Protein AF-A0A0N1C2F4-F1 (afdb_monomer)

Structure (mmCIF, N/CA/C/O backbone):
data_AF-A0A0N1C2F4-F1
#
_entry.id   AF-A0A0N1C2F4-F1
#
loop_
_atom_site.group_PDB
_atom_site.id
_atom_site.type_symbol
_atom_site.label_atom_id
_atom_site.label_alt_id
_atom_site.label_comp_id
_atom_site.label_asym_id
_atom_site.label_entity_id
_atom_site.label_seq_id
_atom_site.pdbx_PDB_ins_code
_atom_site.Cartn_x
_atom_site.Cartn_y
_atom_site.Cartn_z
_atom_site.occupancy
_atom_site.B_iso_or_equiv
_atom_site.auth_seq_id
_atom_site.auth_comp_id
_atom_site.auth_asym_id
_atom_site.auth_atom_id
_atom_site.pdbx_PDB_model_num
ATOM 1 N N . MET A 1 1 ? 58.012 22.110 -67.629 1.00 41.59 1 MET A N 1
ATOM 2 C CA . MET A 1 1 ? 56.910 22.660 -66.818 1.00 41.59 1 MET A CA 1
ATOM 3 C C . MET A 1 1 ? 55.656 21.913 -67.220 1.00 41.59 1 MET A C 1
ATOM 5 O O . MET A 1 1 ? 54.978 22.308 -68.156 1.00 41.59 1 MET A O 1
ATOM 9 N N . GLU A 1 2 ? 55.445 20.761 -66.594 1.00 36.31 2 GLU A N 1
ATOM 10 C CA . GLU A 1 2 ? 54.241 19.950 -66.753 1.00 36.31 2 GLU A CA 1
ATOM 11 C C . GLU A 1 2 ? 53.212 20.421 -65.725 1.00 36.31 2 GLU A C 1
ATOM 13 O O . GLU A 1 2 ? 53.510 20.484 -64.534 1.00 36.31 2 GLU A O 1
ATOM 18 N N . GLN A 1 3 ? 52.006 20.741 -66.180 1.00 36.81 3 GLN A N 1
ATOM 19 C CA . GLN A 1 3 ? 50.818 20.791 -65.336 1.00 36.81 3 GLN A CA 1
ATOM 20 C C . GLN A 1 3 ? 49.844 19.750 -65.891 1.00 36.81 3 GLN A C 1
ATOM 22 O O . GLN A 1 3 ? 49.159 19.988 -66.881 1.00 36.81 3 GLN A O 1
ATOM 27 N N . ARG A 1 4 ? 49.834 18.563 -65.276 1.00 34.84 4 ARG A N 1
ATOM 28 C CA . ARG A 1 4 ? 48.751 17.580 -65.390 1.00 34.84 4 ARG A CA 1
ATOM 29 C C . ARG A 1 4 ? 47.786 17.862 -64.241 1.00 34.84 4 ARG A C 1
ATOM 31 O O . ARG A 1 4 ? 48.102 17.566 -63.092 1.00 34.84 4 ARG A O 1
ATOM 38 N N . ALA A 1 5 ? 46.652 18.484 -64.549 1.00 38.31 5 ALA A N 1
ATOM 39 C CA . ALA A 1 5 ? 45.515 18.547 -63.641 1.00 38.31 5 ALA A CA 1
ATOM 40 C C . ALA A 1 5 ? 44.851 17.162 -63.609 1.00 38.31 5 ALA A C 1
ATOM 42 O O . ALA A 1 5 ? 44.565 16.592 -64.660 1.00 38.31 5 ALA A O 1
ATOM 43 N N . ALA A 1 6 ? 44.673 16.607 -62.413 1.00 39.25 6 ALA A N 1
ATOM 44 C CA . ALA A 1 6 ? 43.921 15.383 -62.194 1.00 39.25 6 ALA A CA 1
ATOM 45 C C . ALA A 1 6 ? 42.421 15.717 -62.187 1.00 39.25 6 ALA A C 1
ATOM 47 O O . ALA A 1 6 ? 41.951 16.416 -61.290 1.00 39.25 6 ALA A O 1
ATOM 48 N N . GLU A 1 7 ? 41.689 15.229 -63.187 1.00 36.50 7 GLU A N 1
ATOM 49 C CA . GLU A 1 7 ? 40.246 15.009 -63.091 1.00 36.50 7 GLU A CA 1
ATOM 50 C C . GLU A 1 7 ? 40.016 13.910 -62.048 1.00 36.50 7 GLU A C 1
ATOM 52 O O . GLU A 1 7 ? 40.423 12.765 -62.238 1.00 36.50 7 GLU A O 1
ATOM 57 N N . ILE A 1 8 ? 39.418 14.278 -60.916 1.00 43.47 8 ILE A N 1
ATOM 58 C CA . ILE A 1 8 ? 38.848 13.324 -59.966 1.00 43.47 8 ILE A CA 1
ATOM 59 C C . ILE A 1 8 ? 37.363 13.237 -60.302 1.00 43.47 8 ILE A C 1
ATOM 61 O O . ILE A 1 8 ? 36.627 14.216 -60.191 1.00 43.47 8 ILE A O 1
ATOM 65 N N . GLU A 1 9 ? 36.978 12.056 -60.764 1.00 39.09 9 GLU A N 1
ATOM 66 C CA . GLU A 1 9 ? 35.624 11.621 -61.074 1.00 39.09 9 GLU A CA 1
ATOM 67 C C . GLU A 1 9 ? 34.753 11.714 -59.807 1.00 39.09 9 GLU A C 1
ATOM 69 O O . GLU A 1 9 ? 35.037 11.088 -58.785 1.00 39.09 9 GLU A O 1
ATOM 74 N N . TYR A 1 10 ? 33.727 12.565 -59.851 1.00 35.25 10 TYR A N 1
ATOM 75 C CA . TYR A 1 10 ? 32.727 12.721 -58.796 1.00 35.25 10 TYR A CA 1
ATOM 76 C C . TYR A 1 10 ? 31.664 11.636 -59.023 1.00 35.25 10 TYR A C 1
ATOM 78 O O . TYR A 1 10 ? 30.862 11.752 -59.945 1.00 35.25 10 TYR A O 1
ATOM 86 N N . VAL A 1 11 ? 31.697 10.554 -58.242 1.00 41.19 11 VAL A N 1
ATOM 87 C CA . VAL A 1 11 ? 30.612 9.560 -58.201 1.00 41.19 11 VAL A CA 1
ATOM 88 C C . VAL A 1 11 ? 29.656 9.972 -57.082 1.00 41.19 11 VAL A C 1
ATOM 90 O O . VAL A 1 11 ? 30.068 10.130 -55.932 1.00 41.19 11 VAL A O 1
ATOM 93 N N . ASP A 1 12 ? 28.403 10.217 -57.457 1.00 36.91 12 ASP A N 1
ATOM 94 C CA . ASP A 1 12 ? 27.339 10.789 -56.635 1.00 36.91 12 ASP A CA 1
ATOM 95 C C . ASP A 1 12 ? 27.045 9.978 -55.357 1.00 36.91 12 ASP A C 1
ATOM 97 O O . ASP A 1 12 ? 26.614 8.830 -55.400 1.00 36.91 12 ASP A O 1
ATOM 101 N N . ALA A 1 13 ? 27.179 10.625 -54.195 1.00 44.16 13 ALA A N 1
ATOM 102 C CA . ALA A 1 13 ? 26.763 10.109 -52.883 1.00 44.16 13 ALA A CA 1
ATOM 103 C C . ALA A 1 13 ? 25.227 10.052 -52.691 1.00 44.16 13 ALA A C 1
ATOM 105 O O . ALA A 1 13 ? 24.750 9.744 -51.605 1.00 44.16 13 ALA A O 1
ATOM 106 N N . ALA A 1 14 ? 24.443 10.377 -53.725 1.00 43.69 14 ALA A N 1
ATOM 107 C CA . ALA A 1 14 ? 22.980 10.366 -53.677 1.00 43.69 14 ALA A CA 1
ATOM 108 C C . ALA A 1 14 ? 22.373 8.983 -53.989 1.00 43.69 14 ALA A C 1
ATOM 110 O O . ALA A 1 14 ? 21.256 8.702 -53.554 1.00 43.69 14 ALA A O 1
ATOM 111 N N . ASP A 1 15 ? 23.102 8.110 -54.693 1.00 43.97 15 ASP A N 1
ATOM 112 C CA . ASP A 1 15 ? 22.608 6.773 -55.056 1.00 43.97 15 ASP A CA 1
ATOM 113 C C . ASP A 1 15 ? 22.735 5.757 -53.904 1.00 43.97 15 ASP A C 1
ATOM 115 O O . ASP A 1 15 ? 21.909 4.849 -53.792 1.00 43.97 15 ASP A O 1
ATOM 119 N N . SER A 1 16 ? 23.687 5.941 -52.977 1.00 51.25 16 SER A N 1
ATOM 120 C CA . SER A 1 16 ? 23.877 5.030 -51.833 1.00 51.25 16 SER A CA 1
ATOM 121 C C . SER A 1 16 ? 22.739 5.091 -50.810 1.00 51.25 16 SER A C 1
ATOM 123 O O . SER A 1 16 ? 22.358 4.067 -50.241 1.00 51.25 16 SER A O 1
ATOM 125 N N . ASP A 1 17 ? 22.157 6.274 -50.600 1.00 49.41 17 ASP A N 1
ATOM 126 C CA . ASP A 1 17 ? 21.048 6.468 -49.657 1.00 49.41 17 ASP A CA 1
ATOM 127 C C . ASP A 1 17 ? 19.728 5.936 -50.236 1.00 49.41 17 ASP A C 1
ATOM 129 O O . ASP A 1 17 ? 18.897 5.370 -49.518 1.00 49.41 17 ASP A O 1
ATOM 133 N N . ALA A 1 18 ? 19.548 6.046 -51.557 1.00 56.50 18 ALA A N 1
ATOM 134 C CA . ALA A 1 18 ? 18.400 5.480 -52.258 1.00 56.50 18 ALA A CA 1
ATOM 135 C C . ALA A 1 18 ? 18.440 3.941 -52.267 1.00 56.50 18 ALA A C 1
ATOM 137 O O . ALA A 1 18 ? 17.408 3.302 -52.030 1.00 56.50 18 ALA A O 1
ATOM 138 N N . GLU A 1 19 ? 19.618 3.339 -52.465 1.00 58.12 19 GLU A N 1
ATOM 139 C CA . GLU A 1 19 ? 19.809 1.886 -52.374 1.00 58.12 19 GLU A CA 1
ATOM 140 C C . GLU A 1 19 ? 19.606 1.355 -50.949 1.00 58.12 19 GLU A C 1
ATOM 142 O O . GLU A 1 19 ? 18.947 0.327 -50.771 1.00 58.12 19 GLU A O 1
ATOM 147 N N . ALA A 1 20 ? 20.088 2.060 -49.919 1.00 61.16 20 ALA A N 1
ATOM 148 C CA . ALA A 1 20 ? 19.906 1.662 -48.521 1.00 61.16 20 ALA A CA 1
ATOM 149 C C . ALA A 1 20 ? 18.425 1.676 -48.098 1.00 61.16 20 ALA A C 1
ATOM 151 O O . ALA A 1 20 ? 17.938 0.736 -47.458 1.00 61.16 20 ALA A O 1
ATOM 152 N N . VAL A 1 21 ? 17.672 2.700 -48.511 1.00 65.12 21 VAL A N 1
ATOM 153 C CA . VAL A 1 21 ? 16.226 2.789 -48.254 1.00 65.12 21 VAL A CA 1
ATOM 154 C C . VAL A 1 21 ? 15.453 1.741 -49.064 1.00 65.12 21 VAL A C 1
ATOM 156 O O . VAL A 1 21 ? 14.500 1.148 -48.550 1.00 65.12 21 VAL A O 1
ATOM 159 N N . ALA A 1 22 ? 15.866 1.449 -50.300 1.00 68.94 22 ALA A N 1
ATOM 160 C CA . ALA A 1 22 ? 15.275 0.377 -51.102 1.00 68.94 22 ALA A CA 1
ATOM 161 C C . ALA A 1 22 ? 15.517 -1.011 -50.478 1.00 68.94 22 ALA A C 1
ATOM 163 O O . ALA A 1 22 ? 14.585 -1.816 -50.389 1.00 68.94 22 ALA A O 1
ATOM 164 N N . ALA A 1 23 ? 16.723 -1.266 -49.963 1.00 71.19 23 ALA A N 1
ATOM 165 C CA . ALA A 1 23 ? 17.064 -2.495 -49.249 1.00 71.19 23 ALA A CA 1
ATOM 166 C C . ALA A 1 23 ? 16.271 -2.642 -47.938 1.00 71.19 23 ALA A C 1
ATOM 168 O O . ALA A 1 23 ? 15.771 -3.727 -47.634 1.00 71.19 23 ALA A O 1
ATOM 169 N N . ALA A 1 24 ? 16.075 -1.547 -47.196 1.00 72.12 24 ALA A N 1
ATOM 170 C CA . ALA A 1 24 ? 15.260 -1.540 -45.982 1.00 72.12 24 ALA A CA 1
ATOM 171 C C . ALA A 1 24 ? 13.777 -1.850 -46.266 1.00 72.12 24 ALA A C 1
ATOM 173 O O . ALA A 1 24 ? 13.132 -2.564 -45.497 1.00 72.12 24 ALA A O 1
ATOM 174 N N . ARG A 1 25 ? 13.230 -1.372 -47.393 1.00 76.38 25 ARG A N 1
ATOM 175 C CA . ARG A 1 25 ? 11.846 -1.671 -47.809 1.00 76.38 25 ARG A CA 1
ATOM 176 C C . ARG A 1 25 ? 11.658 -3.122 -48.256 1.00 76.38 25 ARG A C 1
ATOM 178 O O . ARG A 1 25 ? 10.575 -3.669 -48.057 1.00 76.38 25 ARG A O 1
ATOM 185 N N . ALA A 1 26 ? 12.690 -3.756 -48.807 1.00 78.94 26 ALA A N 1
ATOM 186 C CA . ALA A 1 26 ? 12.641 -5.154 -49.237 1.00 78.94 26 ALA A CA 1
ATOM 187 C C . ALA A 1 26 ? 12.747 -6.170 -48.080 1.00 78.94 26 ALA A C 1
ATOM 189 O O . ALA A 1 26 ? 12.524 -7.362 -48.296 1.00 78.94 26 ALA A O 1
ATOM 190 N N . MET A 1 27 ? 13.069 -5.732 -46.854 1.00 81.12 27 MET A N 1
ATOM 191 C CA . MET A 1 27 ? 13.226 -6.633 -45.711 1.00 81.12 27 MET A CA 1
ATOM 192 C C . MET A 1 27 ? 11.892 -7.320 -45.339 1.00 81.12 27 MET A C 1
ATOM 194 O O . MET A 1 27 ? 10.873 -6.638 -45.181 1.00 81.12 27 MET A O 1
ATOM 198 N N . PRO A 1 28 ? 11.874 -8.656 -45.148 1.00 86.50 28 PRO A N 1
ATOM 199 C CA . PRO A 1 28 ? 10.713 -9.364 -44.621 1.00 86.50 28 PRO A CA 1
ATOM 200 C C . PRO A 1 28 ? 10.421 -8.959 -43.174 1.00 86.50 28 PRO A C 1
ATOM 202 O O . PRO A 1 28 ? 11.329 -8.894 -42.342 1.00 86.50 28 PRO A O 1
ATOM 205 N N . ILE A 1 29 ? 9.145 -8.757 -42.841 1.00 83.19 29 ILE A N 1
ATOM 206 C CA . ILE A 1 29 ? 8.727 -8.366 -41.483 1.00 83.19 29 ILE A CA 1
ATOM 207 C C . ILE A 1 29 ? 9.135 -9.430 -40.453 1.00 83.19 29 ILE A C 1
ATOM 209 O O . ILE A 1 29 ? 9.561 -9.094 -39.352 1.00 83.19 29 ILE A O 1
ATOM 213 N N . GLU A 1 30 ? 9.058 -10.711 -40.811 1.00 84.19 30 GLU A N 1
ATOM 214 C CA . GLU A 1 30 ? 9.506 -11.821 -39.961 1.00 84.19 30 GLU A CA 1
ATOM 215 C C . GLU A 1 30 ? 10.986 -11.692 -39.582 1.00 84.19 30 GLU A C 1
ATOM 217 O O . GLU A 1 30 ? 11.342 -11.760 -38.406 1.00 84.19 30 GLU A O 1
ATOM 222 N N . GLN A 1 31 ? 11.840 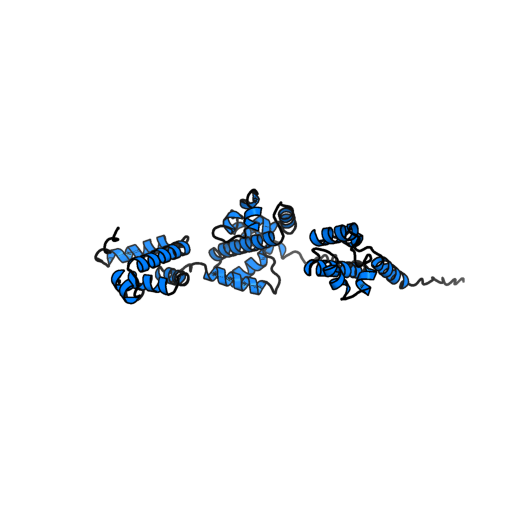-11.437 -40.574 1.00 82.00 31 GLN A N 1
ATOM 223 C CA . GLN A 1 31 ? 13.275 -11.289 -40.373 1.00 82.00 31 GLN A CA 1
ATOM 224 C C . GLN A 1 31 ? 13.591 -10.060 -39.515 1.00 82.00 31 GLN A C 1
ATOM 226 O O . GLN A 1 31 ? 14.420 -10.134 -38.609 1.00 82.00 31 GLN A O 1
ATOM 231 N N . LEU A 1 32 ? 12.877 -8.958 -39.743 1.00 83.12 32 LEU A N 1
ATOM 232 C CA . LEU A 1 32 ? 13.005 -7.738 -38.956 1.00 83.12 32 LEU A CA 1
ATOM 233 C C . LEU A 1 32 ? 12.648 -7.972 -37.473 1.00 83.12 32 LEU A C 1
ATOM 235 O O . LEU A 1 32 ? 13.344 -7.494 -36.576 1.00 83.12 32 LEU A O 1
ATOM 239 N N . VAL A 1 33 ? 11.589 -8.737 -37.199 1.00 83.44 33 VAL A N 1
ATOM 240 C CA . VAL A 1 33 ? 11.155 -9.069 -35.832 1.00 83.44 33 VAL A CA 1
ATOM 241 C C . VAL A 1 33 ? 12.066 -10.106 -35.165 1.00 83.44 33 VAL A C 1
ATOM 243 O O . VAL A 1 33 ? 12.258 -10.053 -33.950 1.00 83.44 33 VAL A O 1
ATOM 246 N N . ALA A 1 34 ? 12.673 -11.013 -35.931 1.00 80.25 34 ALA A N 1
ATOM 247 C CA . ALA A 1 34 ? 13.644 -11.976 -35.415 1.00 80.25 34 ALA A CA 1
ATOM 248 C C . ALA A 1 34 ? 14.981 -11.322 -35.017 1.00 80.25 34 ALA A C 1
ATOM 250 O O . ALA A 1 34 ? 15.619 -11.762 -34.061 1.00 80.25 34 ALA A O 1
ATOM 251 N N . GLN A 1 35 ? 15.397 -10.267 -35.726 1.00 79.62 35 GLN A N 1
ATOM 252 C CA . GLN A 1 35 ? 16.672 -9.572 -35.502 1.00 79.62 35 GLN A CA 1
ATOM 253 C C . GLN A 1 35 ? 16.642 -8.540 -34.362 1.00 79.62 35 GLN A C 1
ATOM 255 O O . GLN A 1 35 ? 17.698 -8.072 -33.944 1.00 79.62 35 GLN A O 1
ATOM 260 N N . ASN A 1 36 ? 15.461 -8.189 -33.846 1.00 79.50 36 ASN A N 1
ATOM 261 C CA . ASN A 1 36 ? 15.288 -7.154 -32.826 1.00 79.50 36 ASN A CA 1
ATOM 262 C C . ASN A 1 36 ? 14.695 -7.718 -31.524 1.00 79.50 36 ASN A C 1
ATOM 264 O O . ASN A 1 36 ? 13.939 -8.696 -31.521 1.00 79.50 36 ASN A O 1
ATOM 268 N N . ASP A 1 37 ? 15.020 -7.082 -30.394 1.00 73.94 37 ASP A N 1
ATOM 269 C CA . ASP A 1 37 ? 14.434 -7.444 -29.102 1.00 73.94 37 ASP A CA 1
ATOM 270 C C . ASP A 1 37 ? 12.990 -6.931 -29.009 1.00 73.94 37 ASP A C 1
ATOM 272 O O . ASP A 1 37 ? 12.725 -5.752 -28.776 1.00 73.94 37 ASP A O 1
ATOM 276 N N . VAL A 1 38 ? 12.045 -7.840 -29.242 1.00 81.62 38 VAL A N 1
ATOM 277 C CA . VAL A 1 38 ? 10.605 -7.578 -29.267 1.00 81.62 38 VAL A CA 1
ATOM 278 C C . VAL A 1 38 ? 9.871 -8.368 -28.194 1.00 81.62 38 VAL A C 1
ATOM 280 O O . VAL A 1 38 ? 10.310 -9.415 -27.717 1.00 81.62 38 VAL A O 1
ATOM 283 N N . SER A 1 39 ? 8.672 -7.911 -27.857 1.00 80.12 39 SER A N 1
ATOM 284 C CA . SER A 1 39 ? 7.715 -8.656 -27.053 1.00 80.12 39 SER A CA 1
ATOM 285 C C . SER A 1 39 ? 7.475 -10.055 -27.616 1.00 80.12 39 SER A C 1
ATOM 287 O O . SER A 1 39 ? 7.169 -10.233 -28.797 1.00 80.12 39 SER A O 1
ATOM 289 N N . VAL A 1 40 ? 7.466 -11.040 -26.712 1.00 75.75 40 VAL A N 1
ATOM 290 C CA . VAL A 1 40 ? 7.093 -12.441 -26.983 1.00 75.75 40 VAL A CA 1
ATOM 291 C C . VAL A 1 40 ? 5.766 -12.533 -27.745 1.00 75.75 40 VAL A C 1
ATOM 293 O O . VAL A 1 40 ? 5.580 -13.411 -28.577 1.00 75.75 40 VAL A O 1
ATOM 296 N N . ARG A 1 41 ? 4.833 -11.600 -27.508 1.00 78.19 41 ARG A N 1
ATOM 297 C CA . ARG A 1 41 ? 3.557 -11.572 -28.234 1.00 78.19 41 ARG A CA 1
ATOM 298 C C . ARG A 1 41 ? 3.721 -11.197 -29.699 1.00 78.19 41 ARG A C 1
ATOM 300 O O . ARG A 1 41 ? 3.102 -11.847 -30.530 1.00 78.19 41 ARG A O 1
ATOM 307 N N . LEU A 1 42 ? 4.499 -10.160 -30.010 1.00 83.06 42 LEU A N 1
ATOM 308 C CA . LEU A 1 42 ? 4.706 -9.720 -31.390 1.00 83.06 42 LEU A CA 1
ATOM 309 C C . LEU A 1 42 ? 5.407 -10.820 -32.190 1.00 83.06 42 LEU A C 1
ATOM 311 O O . LEU A 1 42 ? 4.903 -11.211 -33.240 1.00 83.06 42 LEU A O 1
ATOM 315 N N . ARG A 1 43 ? 6.478 -11.386 -31.620 1.00 82.81 43 ARG A N 1
ATOM 316 C CA . ARG A 1 43 ? 7.223 -12.508 -32.201 1.00 82.81 43 ARG A CA 1
ATOM 317 C C . ARG A 1 43 ? 6.318 -13.705 -32.494 1.00 82.81 43 ARG A C 1
ATOM 319 O O . ARG A 1 43 ? 6.150 -14.066 -33.652 1.00 82.81 43 ARG A O 1
ATOM 326 N N . ASN A 1 44 ? 5.627 -14.225 -31.479 1.00 83.94 44 ASN A N 1
ATOM 327 C CA . ASN A 1 44 ? 4.771 -15.403 -31.643 1.00 83.94 44 ASN A CA 1
ATOM 328 C C . ASN A 1 44 ? 3.597 -15.157 -32.605 1.00 83.94 44 ASN A C 1
ATOM 330 O O . ASN A 1 44 ? 3.141 -16.086 -33.260 1.00 83.94 44 ASN A O 1
ATOM 334 N N . THR A 1 45 ? 3.071 -13.928 -32.679 1.00 83.62 45 THR A N 1
ATOM 335 C CA . THR A 1 45 ? 1.946 -13.614 -33.577 1.00 83.62 45 THR A CA 1
ATOM 336 C C . THR A 1 45 ? 2.394 -13.574 -35.037 1.00 83.62 45 THR A C 1
ATOM 338 O O . THR A 1 45 ? 1.662 -14.043 -35.905 1.00 83.62 45 THR A O 1
ATOM 341 N N . ILE A 1 46 ? 3.591 -13.045 -35.309 1.00 84.75 46 ILE A N 1
ATOM 342 C CA . ILE A 1 46 ? 4.155 -12.987 -36.662 1.00 84.75 46 ILE A CA 1
ATOM 343 C C . ILE A 1 46 ? 4.626 -14.370 -37.109 1.00 84.75 46 ILE A C 1
ATOM 345 O O . ILE A 1 46 ? 4.222 -14.805 -38.181 1.00 84.75 46 ILE A O 1
ATOM 349 N N . GLU A 1 47 ? 5.373 -15.101 -36.278 1.00 84.75 47 GLU A N 1
ATOM 350 C CA . GLU A 1 47 ? 5.808 -16.475 -36.585 1.00 84.75 47 GLU A CA 1
ATOM 351 C C . GLU A 1 47 ? 4.612 -17.382 -36.904 1.00 84.75 47 GLU A C 1
ATOM 353 O O . GLU A 1 47 ? 4.608 -18.119 -37.890 1.00 84.75 47 GLU A O 1
ATOM 358 N N . ARG A 1 48 ? 3.541 -17.281 -36.107 1.00 82.38 48 ARG A N 1
ATOM 359 C CA . ARG A 1 48 ? 2.321 -18.051 -36.352 1.00 82.38 48 ARG A CA 1
ATOM 360 C C . ARG A 1 48 ? 1.577 -17.582 -37.600 1.00 82.38 48 ARG A C 1
ATOM 362 O O . ARG A 1 48 ? 1.065 -18.414 -38.336 1.00 82.38 48 ARG A O 1
ATOM 369 N N . GLY A 1 49 ? 1.537 -16.274 -37.853 1.00 81.50 49 GLY A N 1
ATOM 370 C CA . GLY A 1 49 ? 0.942 -15.701 -39.060 1.00 81.50 49 GLY A CA 1
ATOM 371 C C . GLY A 1 49 ? 1.633 -16.159 -40.344 1.00 81.50 49 GLY A C 1
ATOM 372 O O . GLY A 1 49 ? 0.954 -16.438 -41.330 1.00 81.50 49 GLY A O 1
ATOM 373 N N . VAL A 1 50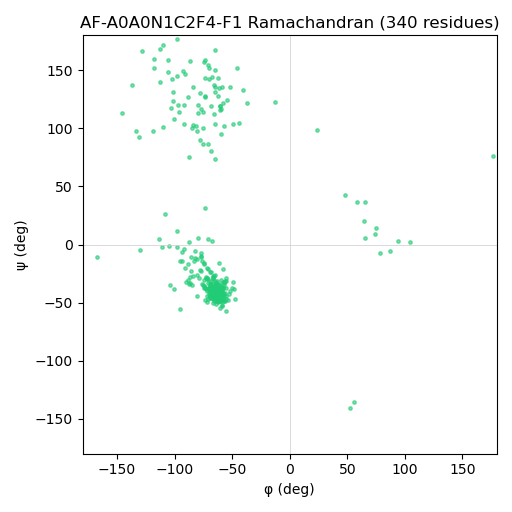 ? 2.964 -16.279 -40.326 1.00 84.81 50 VAL A N 1
ATOM 374 C CA . VAL A 1 50 ? 3.761 -16.819 -41.440 1.00 84.81 50 VAL A CA 1
ATOM 375 C C . VAL A 1 50 ? 3.469 -18.306 -41.631 1.00 84.81 50 VAL A C 1
ATOM 377 O O . VAL A 1 50 ? 3.187 -18.736 -42.748 1.00 84.81 50 VAL A O 1
ATOM 380 N N . LEU A 1 51 ? 3.450 -19.079 -40.542 1.00 83.62 51 LEU A N 1
ATOM 381 C CA . LEU A 1 51 ? 3.181 -20.520 -40.577 1.00 83.62 51 LEU A CA 1
ATOM 382 C C . LEU A 1 51 ? 1.755 -20.851 -41.053 1.00 83.62 51 LEU A C 1
ATOM 384 O O . LEU A 1 51 ? 1.550 -21.837 -41.757 1.00 83.62 51 LEU A O 1
ATOM 388 N N . GLU A 1 52 ? 0.775 -20.017 -40.701 1.00 82.62 52 GLU A N 1
ATOM 389 C CA . GLU A 1 52 ? -0.626 -20.133 -41.132 1.00 82.62 52 GLU A CA 1
ATOM 390 C C . GLU A 1 52 ? -0.874 -19.524 -42.529 1.00 82.62 52 GLU A C 1
ATOM 392 O O . GLU A 1 52 ? -1.982 -19.631 -43.053 1.00 82.62 52 GLU A O 1
ATOM 397 N N . GLY A 1 53 ? 0.130 -18.881 -43.144 1.00 79.81 53 GLY A N 1
ATOM 398 C CA . GLY A 1 53 ? -0.009 -18.194 -44.434 1.00 79.81 53 GLY A CA 1
ATOM 399 C C . GLY A 1 53 ? -0.967 -16.994 -44.403 1.00 79.81 53 GLY A C 1
ATOM 400 O O . GLY A 1 53 ? -1.472 -16.576 -45.442 1.00 79.81 53 GLY A O 1
ATOM 401 N N . ALA A 1 54 ? -1.238 -16.444 -43.218 1.00 81.62 54 ALA A N 1
ATOM 402 C CA . ALA A 1 54 ? -2.231 -15.398 -42.971 1.00 81.62 54 ALA A CA 1
ATOM 403 C C . ALA A 1 54 ? -1.625 -13.981 -42.903 1.00 81.62 54 ALA A C 1
ATOM 405 O O . ALA A 1 54 ? -2.294 -13.042 -42.467 1.00 81.62 54 ALA A O 1
ATOM 406 N N . MET A 1 55 ? -0.358 -13.812 -43.305 1.00 81.06 55 MET A N 1
ATOM 407 C CA . MET A 1 55 ? 0.332 -12.518 -43.274 1.00 81.06 55 MET A CA 1
ATOM 408 C C . MET A 1 55 ? -0.259 -11.535 -44.302 1.00 81.06 55 MET A C 1
ATOM 410 O O . MET A 1 55 ? -0.180 -11.797 -45.501 1.00 81.06 55 MET A O 1
ATOM 414 N N . PRO A 1 56 ? -0.806 -10.376 -43.875 1.00 78.12 56 PRO A N 1
ATOM 415 C CA . PRO A 1 56 ? -1.395 -9.397 -44.799 1.00 78.12 56 PRO A CA 1
ATOM 416 C C . PRO A 1 56 ? -0.367 -8.647 -45.647 1.00 78.12 56 PRO A C 1
ATOM 418 O O . PRO A 1 56 ? -0.684 -8.204 -46.748 1.00 78.12 56 PRO A O 1
ATOM 421 N N . CYS A 1 57 ? 0.835 -8.467 -45.098 1.00 81.75 57 CYS A N 1
ATOM 422 C CA . CYS A 1 57 ? 1.988 -7.838 -45.732 1.00 81.75 57 CYS A CA 1
ATOM 423 C C . CYS A 1 57 ? 3.214 -8.681 -45.382 1.00 81.75 57 CYS A C 1
ATOM 425 O O . CYS A 1 57 ? 3.348 -9.107 -44.233 1.00 81.75 57 CYS A O 1
ATOM 427 N N . ILE A 1 58 ? 4.089 -8.922 -46.354 1.00 80.25 58 ILE A N 1
ATOM 428 C CA . ILE A 1 58 ? 5.264 -9.785 -46.175 1.00 80.25 58 ILE A CA 1
ATOM 429 C C . ILE A 1 58 ? 6.509 -8.921 -45.955 1.00 80.25 58 ILE A C 1
ATOM 431 O O . ILE A 1 58 ? 7.343 -9.244 -45.107 1.00 80.25 58 ILE A O 1
ATOM 435 N N . THR A 1 59 ? 6.600 -7.792 -46.662 1.00 85.81 59 THR A N 1
ATOM 436 C CA . THR A 1 59 ? 7.738 -6.869 -46.589 1.00 85.81 59 THR A CA 1
ATOM 437 C C . THR A 1 59 ? 7.414 -5.591 -45.817 1.00 85.81 59 THR A C 1
ATOM 439 O O . THR A 1 59 ? 6.253 -5.195 -45.664 1.00 85.81 59 THR A O 1
ATOM 442 N N . VAL A 1 60 ? 8.463 -4.926 -45.330 1.00 82.88 60 VAL A N 1
ATOM 443 C CA . VAL A 1 60 ? 8.371 -3.605 -44.692 1.00 82.88 60 VAL A CA 1
ATOM 444 C C . VAL A 1 60 ? 7.820 -2.559 -45.670 1.00 82.88 60 VAL A C 1
ATOM 446 O O . VAL A 1 60 ? 7.018 -1.716 -45.274 1.00 82.88 60 VAL A O 1
ATOM 449 N N . GLY A 1 61 ? 8.182 -2.644 -46.954 1.00 78.88 61 GLY A N 1
ATOM 450 C CA . GLY A 1 61 ? 7.648 -1.795 -48.018 1.00 78.88 61 GLY A CA 1
ATOM 451 C C . GLY A 1 61 ? 6.129 -1.904 -48.148 1.00 78.88 61 GLY A C 1
ATOM 452 O O . GLY A 1 61 ? 5.445 -0.889 -48.031 1.00 78.88 61 GLY A O 1
ATOM 453 N N . ASP A 1 62 ? 5.601 -3.130 -48.255 1.00 81.88 62 ASP A N 1
ATOM 454 C CA . ASP A 1 62 ? 4.153 -3.383 -48.357 1.00 81.88 62 ASP A CA 1
ATOM 455 C C . ASP A 1 62 ? 3.374 -2.800 -47.169 1.00 81.88 62 ASP A C 1
ATOM 457 O O . ASP A 1 62 ? 2.233 -2.350 -47.304 1.00 81.88 62 ASP A O 1
ATOM 461 N N . TYR A 1 63 ? 3.989 -2.823 -45.984 1.00 82.75 63 TYR A N 1
ATOM 462 C CA . TYR A 1 63 ? 3.400 -2.282 -44.766 1.00 82.75 63 TYR A CA 1
ATOM 463 C C . TYR A 1 63 ? 3.325 -0.750 -44.792 1.00 82.75 63 TYR A C 1
ATOM 465 O O . TYR A 1 63 ? 2.292 -0.181 -44.432 1.00 82.75 63 TYR A O 1
ATOM 473 N N . ILE A 1 64 ? 4.390 -0.081 -45.246 1.00 81.12 64 ILE A N 1
ATOM 474 C CA . ILE A 1 64 ? 4.448 1.384 -45.377 1.00 81.12 64 ILE A CA 1
ATOM 475 C C . ILE A 1 64 ? 3.460 1.862 -46.444 1.00 81.12 64 ILE A C 1
ATOM 477 O O . ILE A 1 64 ? 2.701 2.801 -46.198 1.00 81.12 64 ILE A O 1
ATOM 481 N N . ASP A 1 65 ? 3.420 1.186 -47.593 1.00 79.88 65 ASP A N 1
ATOM 482 C CA . ASP A 1 65 ? 2.551 1.548 -48.718 1.00 79.88 65 ASP A CA 1
ATOM 483 C C . ASP A 1 65 ? 1.060 1.366 -48.380 1.00 79.88 65 ASP A C 1
ATOM 485 O O . ASP A 1 65 ? 0.201 2.109 -48.858 1.00 79.88 65 ASP A O 1
ATOM 489 N N . ALA A 1 66 ? 0.734 0.425 -47.490 1.00 78.88 66 ALA A N 1
ATOM 490 C CA . ALA A 1 66 ? -0.620 0.243 -46.969 1.00 78.88 66 ALA A CA 1
ATOM 491 C C . ALA A 1 66 ? -1.031 1.292 -45.908 1.00 78.88 66 ALA A C 1
ATOM 493 O O . ALA A 1 66 ? -2.228 1.416 -45.603 1.00 78.88 66 ALA A O 1
ATOM 494 N N . GLY A 1 67 ? -0.079 2.052 -45.354 1.00 74.94 67 GLY A N 1
ATOM 495 C CA . GLY A 1 67 ? -0.320 3.178 -44.450 1.00 74.94 67 GLY A CA 1
ATOM 496 C C . GLY A 1 67 ? -1.229 2.838 -43.252 1.00 74.94 67 GLY A C 1
ATOM 497 O O . GLY A 1 67 ? -1.161 1.735 -42.706 1.00 74.94 67 GLY A O 1
ATOM 498 N N . PRO A 1 68 ? -2.150 3.736 -42.838 1.00 72.62 68 PRO A N 1
ATOM 499 C CA . PRO A 1 68 ? -3.045 3.506 -41.693 1.00 72.62 68 PRO A CA 1
ATOM 500 C C . PRO A 1 68 ? -3.929 2.252 -41.818 1.00 72.62 68 PRO A C 1
ATOM 502 O O . PRO A 1 68 ? -4.420 1.725 -40.817 1.00 72.62 68 PRO A O 1
ATOM 505 N N . SER A 1 69 ? -4.131 1.759 -43.044 1.00 77.50 69 SER A N 1
ATOM 506 C CA . SER A 1 69 ? -4.922 0.558 -43.322 1.00 77.50 69 SER A CA 1
ATOM 507 C C . SER A 1 69 ? -4.154 -0.734 -43.028 1.00 77.50 69 SER A C 1
ATOM 509 O O . SER A 1 69 ? -4.784 -1.765 -42.787 1.00 77.50 69 SER A O 1
ATOM 511 N N . ALA A 1 70 ? -2.816 -0.699 -43.001 1.00 78.19 70 ALA A N 1
ATOM 512 C CA . ALA A 1 70 ? -1.973 -1.849 -42.662 1.00 78.19 70 ALA A CA 1
ATOM 513 C C . ALA A 1 70 ? -2.276 -2.347 -41.246 1.00 78.19 70 ALA A C 1
ATOM 515 O O . ALA A 1 70 ? -2.566 -3.523 -41.025 1.00 78.19 70 ALA A O 1
ATOM 516 N N . ARG A 1 71 ? -2.336 -1.416 -40.290 1.00 80.69 71 ARG A N 1
ATOM 517 C CA . ARG A 1 71 ? -2.687 -1.693 -38.896 1.00 80.69 71 ARG A CA 1
ATOM 518 C C . ARG A 1 71 ? -4.012 -2.440 -38.764 1.00 80.69 71 ARG A C 1
ATOM 520 O O . ARG A 1 71 ? -4.097 -3.424 -38.032 1.00 80.69 71 ARG A O 1
ATOM 527 N N . ALA A 1 72 ? -5.042 -1.970 -39.466 1.00 77.06 72 ALA A N 1
ATOM 528 C CA . ALA A 1 72 ? -6.362 -2.586 -39.431 1.00 77.06 72 ALA A CA 1
ATOM 529 C C . ALA A 1 72 ? -6.328 -4.010 -40.002 1.00 77.06 72 ALA A C 1
ATOM 531 O O . ALA A 1 72 ? -6.845 -4.922 -39.361 1.00 77.06 72 ALA A O 1
ATOM 532 N N . LYS A 1 73 ? -5.643 -4.213 -41.137 1.00 80.75 73 LYS A N 1
ATOM 533 C CA . LYS A 1 73 ? -5.485 -5.529 -41.777 1.00 80.75 73 LYS A CA 1
ATOM 534 C C . LYS A 1 73 ? -4.794 -6.541 -40.864 1.00 80.75 73 LYS A C 1
ATOM 536 O O . LYS A 1 73 ? -5.264 -7.670 -40.751 1.00 80.75 73 LYS A O 1
ATOM 541 N N . PHE A 1 74 ? -3.733 -6.138 -40.165 1.00 80.56 74 PHE A N 1
ATOM 542 C CA . PHE A 1 74 ? -3.040 -7.009 -39.210 1.00 80.56 74 PHE A CA 1
ATOM 543 C C . PHE A 1 74 ? -3.911 -7.361 -38.001 1.00 80.56 74 PHE A C 1
ATOM 545 O O . PHE A 1 74 ? -3.947 -8.520 -37.599 1.00 80.56 74 PHE A O 1
ATOM 552 N N . MET A 1 75 ? -4.665 -6.401 -37.456 1.00 78.69 75 MET A N 1
ATOM 553 C CA . MET A 1 75 ? -5.581 -6.681 -36.342 1.00 78.69 75 MET A CA 1
ATOM 554 C C . MET A 1 75 ? -6.747 -7.599 -36.730 1.00 78.69 75 MET A C 1
ATOM 556 O O . MET A 1 75 ? -7.282 -8.289 -35.866 1.00 78.69 75 MET A O 1
ATOM 560 N N . THR A 1 76 ? -7.171 -7.596 -37.996 1.00 77.88 76 THR A N 1
ATOM 561 C CA . THR A 1 76 ? -8.248 -8.478 -38.475 1.00 77.88 76 THR A CA 1
ATOM 562 C C . THR A 1 76 ? -7.754 -9.853 -38.910 1.00 77.88 76 THR A C 1
ATOM 564 O O . THR A 1 76 ? -8.487 -10.824 -38.754 1.00 77.88 76 THR A O 1
ATOM 567 N N . ALA A 1 77 ? -6.545 -9.944 -39.466 1.00 76.44 77 ALA A N 1
ATOM 568 C CA . ALA A 1 77 ? -6.022 -11.182 -40.041 1.00 76.44 77 ALA A CA 1
ATOM 569 C C . ALA A 1 77 ? -5.308 -12.072 -39.017 1.00 76.44 77 ALA A C 1
ATOM 571 O O . ALA A 1 77 ? -5.382 -13.293 -39.114 1.00 76.44 77 ALA A O 1
ATOM 572 N N . LEU A 1 78 ? -4.632 -11.479 -38.027 1.00 79.62 78 LEU A N 1
ATOM 573 C CA . LEU A 1 78 ? -3.825 -12.225 -37.067 1.00 79.62 78 LEU A CA 1
ATOM 574 C C . LEU A 1 78 ? -4.544 -12.352 -35.720 1.00 79.62 78 LEU A C 1
ATOM 576 O O . LEU A 1 78 ? -4.796 -11.373 -35.010 1.00 79.62 78 LEU A O 1
ATOM 580 N N . TRP A 1 79 ? -4.842 -13.591 -35.334 1.00 66.44 79 TRP A N 1
ATOM 581 C CA . TRP A 1 79 ? -5.415 -13.900 -34.027 1.00 66.44 79 TRP A CA 1
ATOM 582 C C . TRP A 1 79 ? -4.436 -13.494 -32.912 1.00 66.44 79 TRP A C 1
ATOM 584 O O . TRP A 1 79 ? -3.270 -13.872 -32.932 1.00 66.44 79 TRP A O 1
ATOM 594 N N . ALA A 1 80 ? -4.916 -12.712 -31.937 1.00 67.50 80 ALA A N 1
ATOM 595 C CA . ALA A 1 80 ? -4.140 -12.098 -30.847 1.00 67.50 80 ALA A CA 1
ATOM 596 C C . ALA A 1 80 ? -3.234 -10.895 -31.215 1.00 67.50 80 ALA A C 1
ATOM 598 O O . ALA A 1 80 ? -2.521 -10.382 -30.341 1.00 67.50 80 ALA A O 1
ATOM 599 N N . PHE A 1 81 ? -3.333 -10.353 -32.436 1.00 78.56 81 PHE A N 1
ATOM 600 C CA . PHE A 1 81 ? -2.693 -9.085 -32.805 1.00 78.56 81 PHE A CA 1
ATOM 601 C C . PHE A 1 81 ? -3.520 -7.883 -32.314 1.00 78.56 81 PHE A C 1
ATOM 603 O O . PHE A 1 81 ? -4.516 -7.481 -32.910 1.00 78.56 81 PHE A O 1
ATOM 610 N N . GLY A 1 82 ? -3.132 -7.322 -31.167 1.00 78.06 82 GLY A N 1
ATOM 611 C CA . GLY A 1 82 ? -3.839 -6.214 -30.522 1.00 78.06 82 GLY A CA 1
ATOM 612 C C . GLY A 1 82 ? -3.236 -4.837 -30.809 1.00 78.06 82 GLY A C 1
ATOM 613 O O . GLY A 1 82 ? -2.169 -4.702 -31.403 1.00 78.06 82 GLY A O 1
ATOM 614 N N . LYS A 1 83 ? -3.886 -3.786 -30.286 1.00 74.50 83 LYS A N 1
ATOM 615 C CA . LYS A 1 83 ? -3.441 -2.388 -30.451 1.00 74.50 83 LYS A CA 1
ATOM 616 C C . LYS A 1 83 ? -2.001 -2.138 -29.991 1.00 74.50 83 LYS A C 1
ATOM 618 O O . LYS A 1 83 ? -1.327 -1.347 -30.631 1.00 74.50 83 LYS A O 1
ATOM 623 N N . GLY A 1 84 ? -1.566 -2.789 -28.907 1.00 72.69 84 GLY A N 1
ATOM 624 C CA . GLY A 1 84 ? -0.206 -2.654 -28.368 1.00 72.69 84 GLY A CA 1
ATOM 625 C C . GLY A 1 84 ? 0.851 -3.359 -29.220 1.00 72.69 84 GLY A C 1
ATOM 626 O O . GLY A 1 84 ? 1.932 -2.824 -29.422 1.00 72.69 84 GLY A O 1
ATOM 627 N N . THR A 1 85 ? 0.511 -4.525 -29.771 1.00 82.62 85 THR A N 1
ATOM 628 C CA . THR A 1 85 ? 1.366 -5.275 -30.701 1.00 82.62 85 THR A CA 1
ATOM 629 C C . THR A 1 85 ? 1.537 -4.510 -32.016 1.00 82.62 85 THR A C 1
ATOM 631 O O . THR A 1 85 ? 2.630 -4.457 -32.565 1.00 82.62 85 THR A O 1
ATOM 634 N N . ALA A 1 86 ? 0.474 -3.841 -32.475 1.00 80.50 86 ALA A N 1
ATOM 635 C CA . ALA A 1 86 ? 0.518 -2.966 -33.642 1.00 80.50 86 ALA A CA 1
ATOM 636 C C . ALA A 1 86 ? 1.444 -1.759 -33.445 1.00 80.50 86 ALA A C 1
ATOM 638 O O . ALA A 1 86 ? 2.298 -1.507 -34.283 1.00 80.50 86 ALA A O 1
ATOM 639 N N . THR A 1 87 ? 1.317 -1.045 -32.321 1.00 81.38 87 THR A N 1
ATOM 640 C CA . THR A 1 87 ? 2.184 0.110 -32.026 1.00 81.38 87 THR A CA 1
ATOM 641 C C . THR A 1 87 ? 3.645 -0.290 -31.847 1.00 81.38 87 THR A C 1
ATOM 643 O O . THR A 1 87 ? 4.536 0.488 -32.156 1.00 81.38 87 THR A O 1
ATOM 646 N N . GLU A 1 88 ? 3.893 -1.498 -31.340 1.00 82.25 88 GLU A N 1
ATOM 647 C CA . GLU A 1 88 ? 5.240 -2.047 -31.197 1.00 82.25 88 GLU A CA 1
ATOM 648 C C . GLU A 1 88 ? 5.873 -2.345 -32.563 1.00 82.25 88 GLU A C 1
ATOM 650 O O . GLU A 1 88 ? 7.015 -1.960 -32.795 1.00 82.25 88 GLU A O 1
ATOM 655 N N . LEU A 1 89 ? 5.116 -2.945 -33.489 1.00 83.88 89 LEU A N 1
ATOM 656 C CA . LEU A 1 89 ? 5.565 -3.173 -34.864 1.00 83.88 89 LEU A CA 1
ATOM 657 C C . LEU A 1 89 ? 5.816 -1.853 -35.614 1.00 83.88 89 LEU A C 1
ATOM 659 O O . LEU A 1 89 ? 6.838 -1.713 -36.277 1.00 83.88 89 LEU A O 1
ATOM 663 N N . GLU A 1 90 ? 4.918 -0.873 -35.479 1.00 84.56 90 GLU A N 1
ATOM 664 C CA . GLU A 1 90 ? 5.066 0.462 -36.083 1.00 84.56 90 GLU A CA 1
ATOM 665 C C . GLU A 1 90 ? 6.313 1.188 -35.557 1.00 84.56 90 GLU A C 1
ATOM 667 O O . GLU A 1 90 ? 7.078 1.749 -36.340 1.00 84.56 90 GLU A O 1
ATOM 672 N N . ALA A 1 91 ? 6.552 1.144 -34.242 1.00 80.50 91 ALA A N 1
ATOM 673 C CA . ALA A 1 91 ? 7.737 1.740 -33.629 1.00 80.50 91 ALA A CA 1
ATOM 674 C C . ALA A 1 91 ? 9.029 1.066 -34.108 1.00 80.50 91 ALA A C 1
ATOM 676 O O . ALA A 1 91 ? 10.016 1.751 -34.366 1.00 80.50 91 ALA A O 1
ATOM 677 N N . LEU A 1 92 ? 9.010 -0.258 -34.270 1.00 83.06 92 LEU A N 1
ATOM 678 C CA . LEU A 1 92 ? 10.146 -1.022 -34.770 1.00 83.06 92 LEU A CA 1
ATOM 679 C C . LEU A 1 92 ? 10.458 -0.668 -36.227 1.00 83.06 92 LEU A C 1
ATOM 681 O O . LEU A 1 92 ? 11.601 -0.349 -36.543 1.00 83.06 92 LEU A O 1
ATOM 685 N N . ILE A 1 93 ? 9.448 -0.650 -37.099 1.00 84.06 93 ILE A N 1
ATOM 686 C CA . ILE A 1 93 ? 9.609 -0.263 -38.509 1.00 84.06 93 ILE A CA 1
ATOM 687 C C . ILE A 1 93 ? 10.108 1.183 -38.613 1.00 84.06 93 ILE A C 1
ATOM 689 O O . ILE A 1 93 ? 11.038 1.462 -39.366 1.00 84.06 93 ILE A O 1
ATOM 693 N N . SER A 1 94 ? 9.554 2.098 -37.814 1.00 80.44 94 SER A N 1
ATOM 694 C CA . SER A 1 94 ? 10.004 3.491 -37.787 1.00 80.44 94 SER A CA 1
ATOM 695 C C . SER A 1 94 ? 11.452 3.629 -37.306 1.00 80.44 94 SER A C 1
ATOM 697 O O . SER A 1 94 ? 12.185 4.450 -37.850 1.00 80.44 94 SER A O 1
ATOM 699 N N . ALA A 1 95 ? 11.875 2.847 -36.309 1.00 77.44 95 ALA A N 1
ATOM 700 C CA . ALA A 1 95 ? 13.251 2.846 -35.814 1.00 77.44 95 ALA A CA 1
ATOM 701 C C . ALA A 1 95 ? 14.228 2.234 -36.830 1.00 77.44 95 ALA A C 1
ATOM 703 O O . ALA A 1 95 ? 15.332 2.742 -36.998 1.00 77.44 95 ALA A O 1
ATOM 704 N N . PHE A 1 96 ? 13.808 1.189 -37.543 1.00 79.69 96 PHE A N 1
ATOM 705 C CA . PHE A 1 96 ? 14.597 0.537 -38.586 1.00 79.69 96 PHE A CA 1
ATOM 706 C C . PHE A 1 96 ? 14.833 1.457 -39.793 1.00 79.69 96 PHE A C 1
ATOM 708 O O . PHE A 1 96 ? 15.961 1.587 -40.260 1.00 79.69 96 PHE A O 1
ATOM 715 N N . LEU A 1 97 ? 13.798 2.176 -40.239 1.00 74.56 97 LEU A N 1
ATOM 716 C CA . LEU A 1 97 ? 13.918 3.172 -41.311 1.00 74.56 97 LEU A CA 1
ATOM 717 C C . LEU A 1 97 ? 14.735 4.398 -40.878 1.00 74.56 97 LEU A C 1
ATOM 719 O O . LEU A 1 97 ? 15.486 4.944 -41.679 1.00 74.56 97 LEU A O 1
ATOM 723 N N . ALA A 1 98 ? 14.620 4.820 -39.615 1.00 68.69 98 ALA A N 1
ATOM 724 C CA . ALA A 1 98 ? 15.433 5.909 -39.073 1.00 68.69 98 ALA A CA 1
ATOM 725 C C . ALA A 1 98 ? 16.913 5.512 -38.922 1.00 68.69 98 ALA A C 1
ATOM 727 O O . ALA A 1 98 ? 17.791 6.329 -39.185 1.00 68.69 98 ALA A O 1
ATOM 728 N N . GLY A 1 99 ? 17.192 4.256 -38.552 1.00 58.59 99 GLY A N 1
ATOM 729 C CA . GLY A 1 99 ? 18.543 3.692 -38.490 1.00 58.59 99 GLY A CA 1
ATOM 730 C C . GLY A 1 99 ? 19.198 3.505 -39.862 1.00 58.59 99 GLY A C 1
ATOM 731 O O . GLY A 1 99 ? 20.419 3.535 -39.950 1.00 58.59 99 GLY A O 1
ATOM 732 N N . ALA A 1 100 ? 18.407 3.383 -40.933 1.00 52.62 100 ALA A N 1
ATOM 733 C CA . ALA A 1 100 ? 18.902 3.384 -42.312 1.00 52.62 100 ALA A CA 1
ATOM 734 C C . ALA A 1 100 ? 19.260 4.791 -42.836 1.00 52.62 100 ALA A C 1
ATOM 736 O O . ALA A 1 100 ? 19.873 4.899 -43.890 1.00 52.62 100 ALA A O 1
ATOM 737 N N . SER A 1 101 ? 18.890 5.860 -42.117 1.00 41.47 101 SER A N 1
ATOM 738 C CA . SER A 1 101 ? 19.058 7.249 -42.566 1.00 41.47 101 SER A CA 1
ATOM 739 C C . SER A 1 101 ? 20.055 8.067 -41.734 1.00 41.47 101 SER A C 1
ATOM 741 O O . SER A 1 101 ? 20.184 9.267 -41.972 1.00 41.47 101 SER A O 1
ATOM 743 N N . LEU A 1 102 ? 20.759 7.476 -40.763 1.00 32.03 102 LEU A N 1
ATOM 744 C CA . LEU A 1 102 ? 21.742 8.192 -39.944 1.00 32.03 102 LEU A CA 1
ATOM 745 C C . LEU A 1 102 ? 22.922 7.284 -39.563 1.00 32.03 102 LEU A C 1
ATOM 747 O O . LEU A 1 102 ? 22.785 6.372 -38.749 1.00 32.03 102 LEU A O 1
ATOM 751 N N . GLU A 1 103 ? 24.102 7.608 -40.099 1.00 28.20 103 GLU A N 1
ATOM 752 C CA . GLU A 1 103 ? 25.401 7.298 -39.488 1.00 28.20 103 GLU A CA 1
ATOM 753 C C . GLU A 1 103 ? 25.404 7.650 -37.978 1.00 28.20 103 GLU A C 1
ATOM 755 O O . GLU A 1 103 ? 24.676 8.542 -37.519 1.00 28.20 103 GLU A O 1
ATOM 760 N N . PRO A 1 104 ? 26.215 6.950 -37.169 1.00 36.31 104 PRO A N 1
ATOM 761 C CA . PRO A 1 104 ? 26.009 6.812 -35.737 1.00 36.31 104 PRO A CA 1
ATOM 762 C C . PRO A 1 104 ? 26.381 8.093 -34.989 1.00 36.31 104 PRO A C 1
ATOM 764 O O . PRO A 1 104 ? 27.549 8.456 -34.866 1.00 36.31 104 PRO A O 1
ATOM 767 N N . GLN A 1 105 ? 25.394 8.748 -34.381 1.00 32.91 105 GLN A N 1
ATOM 768 C CA . GLN A 1 105 ? 25.641 9.801 -33.397 1.00 32.91 105 GLN A CA 1
ATOM 769 C C . GLN A 1 105 ? 24.817 9.580 -32.130 1.00 32.91 105 GLN A C 1
ATOM 771 O O . GLN A 1 105 ? 23.689 10.052 -32.016 1.00 32.91 105 GLN A O 1
ATOM 776 N N . ASN A 1 106 ? 25.410 8.892 -31.147 1.00 30.91 106 ASN A N 1
ATOM 777 C CA . ASN A 1 106 ? 25.626 9.447 -29.800 1.00 30.91 106 ASN A CA 1
ATOM 778 C C . ASN A 1 106 ? 26.254 8.414 -28.843 1.00 30.91 106 ASN A C 1
ATOM 780 O O . ASN A 1 106 ? 25.626 7.942 -27.900 1.00 30.91 106 ASN A O 1
ATOM 784 N N . CYS A 1 107 ? 27.557 8.176 -28.993 1.00 28.98 107 CYS A N 1
ATOM 785 C CA . CYS A 1 107 ? 28.421 8.082 -27.817 1.00 28.98 107 CYS A CA 1
ATOM 786 C C . CYS A 1 107 ? 28.899 9.499 -27.480 1.00 28.98 107 CYS A C 1
ATOM 788 O O . CYS A 1 107 ? 30.041 9.865 -27.743 1.00 28.98 107 CYS A O 1
ATOM 790 N N . ARG A 1 108 ? 28.023 10.324 -26.894 1.00 30.11 108 ARG A N 1
ATOM 791 C CA . ARG A 1 108 ? 28.492 11.469 -26.109 1.00 30.11 108 ARG A CA 1
ATOM 792 C C . ARG A 1 108 ? 28.939 10.928 -24.759 1.00 30.11 108 ARG A C 1
ATOM 794 O O . ARG A 1 108 ? 28.157 10.842 -23.818 1.00 30.11 108 ARG A O 1
ATOM 801 N N . GLN A 1 109 ? 30.218 10.573 -24.683 1.00 34.25 109 GLN A N 1
ATOM 802 C CA . GLN A 1 109 ? 30.951 10.725 -23.436 1.00 34.25 109 GLN A CA 1
ATOM 803 C C . GLN A 1 109 ? 30.848 12.200 -23.050 1.00 34.25 109 GLN A C 1
ATOM 805 O O . GLN A 1 109 ? 31.507 13.064 -23.627 1.00 34.25 109 GLN A O 1
ATOM 810 N N . VAL A 1 110 ? 29.966 12.500 -22.102 1.00 30.39 110 VAL A N 1
ATOM 811 C CA . VAL A 1 110 ? 30.054 13.745 -21.351 1.00 30.39 110 VAL A CA 1
ATOM 812 C C . VAL A 1 110 ? 31.202 13.542 -20.371 1.00 30.39 110 VAL A C 1
ATOM 814 O O . VAL A 1 110 ? 31.011 13.104 -19.243 1.00 30.39 110 VAL A O 1
ATOM 817 N N . SER A 1 111 ? 32.416 13.832 -20.833 1.00 37.75 111 SER A N 1
ATOM 818 C CA . SER A 1 111 ? 33.533 14.172 -19.956 1.00 37.75 111 SER A CA 1
ATOM 819 C C . SER A 1 111 ? 33.216 15.531 -19.334 1.00 37.75 111 SER A C 1
ATOM 821 O O . SER A 1 111 ? 33.640 16.575 -19.825 1.00 37.75 111 SER A O 1
ATOM 823 N N . GLY A 1 112 ? 32.382 15.511 -18.297 1.00 30.22 112 GLY A N 1
ATOM 824 C CA . GLY A 1 112 ? 32.061 16.650 -17.450 1.00 30.22 112 GLY A CA 1
ATOM 825 C C . GLY A 1 112 ? 32.671 16.417 -16.077 1.00 30.22 112 GLY A C 1
ATOM 826 O O . GLY A 1 112 ? 32.148 15.629 -15.306 1.00 30.22 112 GLY A O 1
ATOM 827 N N . THR A 1 113 ? 33.811 17.061 -15.832 1.00 32.12 113 THR A N 1
ATOM 828 C CA . THR A 1 113 ? 34.366 17.436 -14.519 1.00 32.12 113 THR A CA 1
ATOM 829 C C . THR A 1 113 ? 33.899 16.621 -13.304 1.00 32.12 113 THR A C 1
ATOM 831 O O . THR A 1 113 ? 32.879 16.907 -12.680 1.00 32.12 113 THR A O 1
ATOM 834 N N . VAL A 1 114 ? 34.751 15.664 -12.939 1.00 44.91 114 VAL A N 1
ATOM 835 C CA . VAL A 1 114 ? 34.830 14.954 -11.660 1.00 44.91 114 VAL A CA 1
ATOM 836 C C . VAL A 1 114 ? 34.815 15.956 -10.499 1.00 44.91 114 VAL A C 1
ATOM 838 O O . VAL A 1 114 ? 35.818 16.622 -10.259 1.00 44.91 114 VAL A O 1
ATOM 841 N N . GLN A 1 115 ? 33.669 16.080 -9.824 1.00 42.47 115 GLN A N 1
ATOM 842 C CA . GLN A 1 115 ? 33.520 16.643 -8.467 1.00 42.47 115 GLN A CA 1
ATOM 843 C C . GLN A 1 115 ? 32.130 16.366 -7.838 1.00 42.47 115 GLN A C 1
ATOM 845 O O . GLN A 1 115 ? 31.959 16.577 -6.641 1.00 42.47 115 GLN A O 1
ATOM 850 N N . SER A 1 116 ? 31.140 15.860 -8.594 1.00 46.72 116 SER A N 1
ATOM 851 C CA . SER A 1 116 ? 29.775 15.566 -8.103 1.00 46.72 116 SER A CA 1
ATOM 852 C C . SER A 1 116 ? 29.506 14.115 -7.667 1.00 46.72 116 SER A C 1
ATOM 854 O O . SER A 1 116 ? 28.489 13.862 -7.019 1.00 46.72 116 SER A O 1
ATOM 856 N N . ASP A 1 117 ? 30.379 13.162 -8.002 1.00 52.66 117 ASP A N 1
ATOM 857 C CA . ASP A 1 117 ? 30.094 11.729 -7.809 1.00 52.66 117 ASP A CA 1
ATOM 858 C C . ASP A 1 117 ? 30.279 11.264 -6.357 1.00 52.66 117 ASP A C 1
ATOM 860 O O . ASP A 1 117 ? 29.535 10.403 -5.880 1.00 52.66 117 ASP A O 1
ATOM 864 N N . ASP A 1 118 ? 31.172 11.906 -5.603 1.00 58.75 118 ASP A N 1
ATOM 865 C CA . ASP A 1 118 ? 31.404 11.574 -4.192 1.00 58.75 118 ASP A CA 1
ATOM 866 C C . ASP A 1 118 ? 30.199 11.963 -3.320 1.00 58.75 118 ASP A C 1
ATOM 868 O O . ASP A 1 118 ? 29.773 11.214 -2.448 1.00 58.75 118 ASP A O 1
ATOM 872 N N . SER A 1 119 ? 29.569 13.110 -3.587 1.00 65.12 119 SER A N 1
ATOM 873 C CA . SER A 1 119 ? 28.415 13.562 -2.792 1.00 65.12 119 SER A CA 1
ATOM 874 C C . SER A 1 119 ? 27.168 12.706 -3.032 1.00 65.12 119 SER A C 1
ATOM 876 O O . SER A 1 119 ? 26.434 12.399 -2.091 1.00 65.12 119 SER A O 1
ATOM 878 N N . ASN A 1 120 ? 26.929 12.286 -4.279 1.00 75.44 120 ASN A N 1
ATOM 879 C CA . ASN A 1 120 ? 25.789 11.432 -4.617 1.00 75.44 120 ASN A CA 1
ATOM 880 C C . ASN A 1 120 ? 25.986 9.983 -4.160 1.00 75.44 120 ASN A C 1
ATOM 882 O O . ASN A 1 120 ? 25.017 9.362 -3.727 1.00 75.44 120 ASN A O 1
ATOM 886 N N . SER A 1 121 ? 27.212 9.455 -4.210 1.00 74.56 121 SER A N 1
ATOM 887 C CA . SER A 1 121 ? 27.522 8.123 -3.675 1.00 74.56 121 SER A CA 1
ATOM 888 C C . SER A 1 121 ? 27.399 8.082 -2.150 1.00 74.56 121 SER A C 1
ATOM 890 O O . SER A 1 121 ? 26.719 7.200 -1.630 1.00 74.56 121 SER A O 1
ATOM 892 N N . ILE A 1 122 ? 27.909 9.092 -1.434 1.00 79.31 122 ILE A N 1
ATOM 893 C CA . ILE A 1 122 ? 27.726 9.222 0.024 1.00 79.31 122 ILE A CA 1
ATOM 894 C C . ILE A 1 122 ? 26.237 9.324 0.384 1.00 79.31 122 ILE A C 1
ATOM 896 O O . ILE A 1 122 ? 25.769 8.669 1.320 1.00 79.31 122 ILE A O 1
ATOM 900 N N . ARG A 1 123 ? 25.465 10.127 -0.361 1.00 82.12 123 ARG A N 1
ATOM 901 C CA . ARG A 1 123 ? 24.016 10.259 -0.149 1.00 82.12 123 ARG A CA 1
ATOM 902 C C . ARG A 1 123 ? 23.288 8.937 -0.395 1.00 82.12 123 ARG A C 1
ATOM 904 O O . ARG A 1 123 ? 22.405 8.582 0.385 1.00 82.12 123 ARG A O 1
ATOM 911 N N . LEU A 1 124 ? 23.660 8.205 -1.445 1.00 82.88 124 LEU A N 1
ATOM 912 C CA . LEU A 1 124 ? 23.093 6.896 -1.757 1.00 82.88 124 LEU A CA 1
ATOM 913 C C . LEU A 1 124 ? 23.393 5.884 -0.645 1.00 82.88 124 LEU A C 1
ATOM 915 O O . LEU A 1 124 ? 22.459 5.258 -0.149 1.00 82.88 124 LEU A O 1
ATOM 919 N N . ASP A 1 125 ? 24.641 5.782 -0.191 1.00 80.81 125 ASP A N 1
ATOM 920 C CA . ASP A 1 125 ? 25.039 4.868 0.887 1.00 80.81 125 ASP A CA 1
ATOM 921 C C . ASP A 1 125 ? 24.320 5.182 2.203 1.00 80.81 125 ASP A C 1
ATOM 923 O O . ASP A 1 125 ? 23.825 4.278 2.881 1.00 80.81 125 ASP A O 1
ATOM 927 N N . MET A 1 126 ? 24.174 6.467 2.540 1.00 82.75 126 MET A N 1
ATOM 928 C CA . MET A 1 126 ? 23.419 6.895 3.718 1.00 82.75 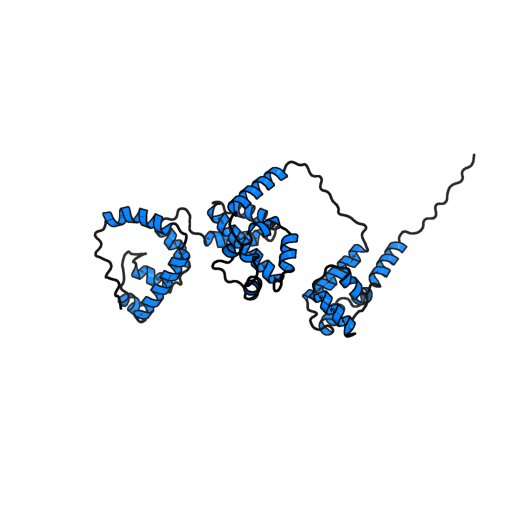126 MET A CA 1
ATOM 929 C C . MET A 1 126 ? 21.944 6.465 3.640 1.00 82.75 126 MET A C 1
ATOM 931 O O . MET A 1 126 ? 21.379 5.991 4.630 1.00 82.75 126 MET A O 1
ATOM 935 N N . LEU A 1 127 ? 21.304 6.619 2.478 1.00 83.06 127 LEU A N 1
ATOM 936 C CA . LEU A 1 127 ? 19.905 6.231 2.275 1.00 83.06 127 LEU A CA 1
ATOM 937 C C . LEU A 1 127 ? 19.728 4.709 2.234 1.00 83.06 127 LEU A C 1
ATOM 939 O O . LEU A 1 127 ? 18.788 4.190 2.837 1.00 83.06 127 LEU A O 1
ATOM 943 N N . LEU A 1 128 ? 20.640 3.981 1.588 1.00 82.94 128 LEU A N 1
ATOM 944 C CA . LEU A 1 128 ? 20.636 2.518 1.567 1.00 82.94 128 LEU A CA 1
ATOM 945 C C . LEU A 1 128 ? 20.872 1.937 2.965 1.00 82.94 128 LEU A C 1
ATOM 947 O O . LEU A 1 128 ? 20.214 0.963 3.330 1.00 82.94 128 LEU A O 1
ATOM 951 N N . GLY A 1 129 ? 21.717 2.572 3.782 1.00 81.94 129 GLY A N 1
ATOM 952 C CA . GLY A 1 129 ? 21.916 2.213 5.187 1.00 81.94 129 GLY A CA 1
ATOM 953 C C . GLY A 1 129 ? 20.628 2.292 6.013 1.00 81.94 129 GLY A C 1
ATOM 954 O O . GLY A 1 129 ? 20.354 1.395 6.807 1.00 81.94 129 GLY A O 1
ATOM 955 N N . LYS A 1 130 ? 19.776 3.300 5.776 1.00 81.94 130 LYS A N 1
ATOM 956 C CA . LYS A 1 130 ? 18.451 3.410 6.427 1.00 81.94 130 LYS A CA 1
ATOM 957 C C . LYS A 1 130 ? 17.459 2.328 5.985 1.00 81.94 130 LYS A C 1
ATOM 959 O O . LYS A 1 130 ? 16.493 2.058 6.694 1.00 81.94 130 LYS A O 1
ATOM 964 N N . LEU A 1 131 ? 17.666 1.747 4.806 1.00 82.94 131 LEU A N 1
ATOM 965 C CA . LEU A 1 131 ? 16.813 0.711 4.220 1.00 82.94 131 LEU A CA 1
ATOM 966 C C . LEU A 1 131 ? 17.367 -0.705 4.445 1.00 82.94 131 LEU A C 1
ATOM 968 O O . LEU A 1 131 ? 16.735 -1.685 4.038 1.00 82.94 131 LEU A O 1
ATOM 972 N N . ALA A 1 132 ? 18.531 -0.821 5.089 1.00 78.25 132 ALA A N 1
ATOM 973 C CA . ALA A 1 132 ? 19.184 -2.090 5.355 1.00 78.25 132 ALA A CA 1
ATOM 974 C C . ALA A 1 132 ? 18.304 -2.991 6.238 1.00 78.25 132 ALA A C 1
ATOM 976 O O . ALA A 1 132 ? 17.728 -2.556 7.233 1.00 78.25 132 ALA A O 1
ATOM 977 N N . GLY A 1 133 ? 18.197 -4.265 5.855 1.00 79.06 133 GLY A N 1
ATOM 978 C CA . GLY A 1 133 ? 17.406 -5.269 6.572 1.00 79.06 133 GLY A CA 1
ATOM 979 C C . GLY A 1 133 ? 15.933 -5.352 6.167 1.00 79.06 133 GLY A C 1
ATOM 980 O O . GLY A 1 133 ? 15.251 -6.271 6.611 1.00 79.06 133 GLY A O 1
ATOM 981 N N . LEU A 1 134 ? 15.442 -4.457 5.303 1.00 83.06 134 LEU A N 1
ATOM 982 C CA . LEU A 1 134 ? 14.095 -4.576 4.750 1.00 83.06 134 LEU A CA 1
ATOM 983 C C . LEU A 1 134 ? 14.064 -5.512 3.542 1.00 83.06 134 LEU A C 1
ATOM 985 O O . LEU A 1 134 ? 14.881 -5.405 2.621 1.00 83.06 134 LEU A O 1
ATOM 989 N N . THR A 1 135 ? 13.062 -6.382 3.522 1.00 87.12 135 THR A N 1
ATOM 990 C CA . THR A 1 135 ? 12.869 -7.394 2.479 1.00 87.12 135 THR A CA 1
ATOM 991 C C . THR A 1 135 ? 11.620 -7.130 1.645 1.00 87.12 135 THR A C 1
ATOM 993 O O . THR A 1 135 ? 10.754 -6.326 2.009 1.00 87.12 135 THR A O 1
ATOM 996 N N . TYR A 1 136 ? 11.480 -7.844 0.527 1.00 85.00 136 TYR A N 1
ATOM 997 C CA . TYR A 1 136 ? 10.247 -7.825 -0.267 1.00 85.00 136 TYR A CA 1
ATOM 998 C C . TYR A 1 136 ? 9.028 -8.265 0.563 1.00 85.00 136 TYR A C 1
ATOM 1000 O O . TYR A 1 136 ? 7.938 -7.719 0.380 1.00 85.00 136 TYR A O 1
ATOM 1008 N N . ALA A 1 137 ? 9.208 -9.171 1.531 1.00 81.88 137 ALA A N 1
ATOM 1009 C CA . ALA A 1 137 ? 8.168 -9.566 2.482 1.00 81.88 137 ALA A CA 1
ATOM 1010 C C . ALA A 1 137 ? 7.612 -8.376 3.277 1.00 81.88 137 ALA A C 1
ATOM 1012 O O . ALA A 1 137 ? 6.399 -8.256 3.466 1.00 81.88 137 ALA A O 1
ATOM 1013 N N . ASP A 1 138 ? 8.496 -7.487 3.736 1.00 81.50 138 ASP A N 1
ATOM 1014 C CA . ASP A 1 138 ? 8.114 -6.323 4.535 1.00 81.50 138 ASP A CA 1
ATOM 1015 C C . ASP A 1 138 ? 7.315 -5.313 3.713 1.00 81.50 138 ASP A C 1
ATOM 1017 O O . ASP A 1 138 ? 6.357 -4.735 4.223 1.00 81.50 138 ASP A O 1
ATOM 1021 N N . ALA A 1 139 ? 7.648 -5.151 2.430 1.00 82.31 139 ALA A N 1
ATOM 1022 C CA . ALA A 1 139 ? 6.895 -4.284 1.525 1.00 82.31 139 ALA A CA 1
ATOM 1023 C C . ALA A 1 139 ? 5.470 -4.793 1.249 1.00 82.31 139 ALA A C 1
ATOM 1025 O O . ALA A 1 139 ? 4.556 -3.998 1.019 1.00 82.31 139 ALA A O 1
ATOM 1026 N N . MET A 1 140 ? 5.266 -6.110 1.302 1.00 80.69 140 MET A N 1
ATOM 1027 C CA . MET A 1 140 ? 3.971 -6.749 1.047 1.00 80.69 140 MET A CA 1
ATOM 1028 C C . MET A 1 140 ? 3.098 -6.871 2.297 1.00 80.69 140 MET A C 1
ATOM 1030 O O . MET A 1 140 ? 1.892 -7.106 2.186 1.00 80.69 140 MET A O 1
ATOM 1034 N N . ARG A 1 141 ? 3.676 -6.729 3.495 1.00 79.19 141 ARG A N 1
ATOM 1035 C CA . ARG A 1 141 ? 2.952 -6.912 4.756 1.00 79.19 141 ARG A CA 1
ATOM 1036 C C . ARG A 1 141 ? 1.792 -5.911 4.855 1.00 79.19 141 ARG A C 1
ATOM 1038 O O . ARG A 1 141 ? 1.992 -4.698 4.845 1.00 79.19 141 ARG A O 1
ATOM 1045 N N . GLY A 1 142 ? 0.569 -6.436 4.954 1.00 70.06 142 GLY A N 1
ATOM 1046 C CA . GLY A 1 142 ? -0.655 -5.638 5.088 1.00 70.06 142 GLY A CA 1
ATOM 1047 C C . GLY A 1 142 ? -1.131 -4.947 3.804 1.00 70.06 142 GLY A C 1
ATOM 1048 O O . GLY A 1 142 ? -1.972 -4.059 3.887 1.00 70.06 142 GLY A O 1
ATOM 1049 N N . GLN A 1 143 ? -0.606 -5.318 2.631 1.00 79.25 143 GLN A N 1
ATOM 1050 C CA . GLN A 1 143 ? -1.024 -4.766 1.336 1.00 79.25 143 GLN A CA 1
ATOM 1051 C C . GLN A 1 143 ? -1.877 -5.767 0.545 1.00 79.25 143 GLN A C 1
ATOM 1053 O O . GLN A 1 143 ? -1.683 -6.981 0.634 1.00 79.25 143 GLN A O 1
ATOM 1058 N N . VAL A 1 144 ? -2.816 -5.262 -0.260 1.00 78.12 144 VAL A N 1
ATOM 1059 C CA . VAL A 1 144 ? -3.610 -6.092 -1.177 1.00 78.12 144 VAL A CA 1
ATOM 1060 C C . VAL A 1 144 ? -2.786 -6.345 -2.438 1.00 78.12 144 VAL A C 1
ATOM 1062 O O . VAL A 1 144 ? -2.675 -5.477 -3.297 1.00 78.12 144 VAL A O 1
ATOM 1065 N N . ILE A 1 145 ? -2.198 -7.537 -2.537 1.00 85.19 145 ILE A N 1
ATOM 1066 C CA . ILE A 1 145 ? -1.432 -7.970 -3.711 1.00 85.19 145 ILE A CA 1
ATOM 1067 C C . ILE A 1 145 ? -2.325 -8.688 -4.726 1.00 85.19 145 ILE A C 1
ATOM 1069 O O . ILE A 1 145 ? -3.257 -9.415 -4.368 1.00 85.19 145 ILE A O 1
ATOM 1073 N N . SER A 1 146 ? -2.025 -8.528 -6.011 1.00 85.56 146 SER A N 1
ATOM 1074 C CA . SER A 1 146 ? -2.737 -9.212 -7.080 1.00 85.56 146 SER A CA 1
ATOM 1075 C C . SER A 1 146 ? -2.519 -10.721 -7.007 1.00 85.56 146 SER A C 1
ATOM 1077 O O . SER A 1 146 ? -1.456 -11.218 -6.629 1.00 85.56 146 SER A O 1
ATOM 1079 N N . VAL A 1 147 ? -3.520 -11.481 -7.459 1.00 80.56 147 VAL A N 1
ATOM 1080 C CA . VAL A 1 147 ? -3.445 -12.951 -7.531 1.00 80.56 147 VAL A CA 1
ATOM 1081 C C . VAL A 1 147 ? -2.238 -13.407 -8.363 1.00 80.56 147 VAL A C 1
ATOM 1083 O O . VAL A 1 147 ? -1.633 -14.434 -8.070 1.00 80.56 147 VAL A O 1
ATOM 1086 N N . ARG A 1 148 ? -1.843 -12.624 -9.375 1.00 82.06 148 ARG A N 1
ATOM 1087 C CA . ARG A 1 148 ? -0.694 -12.926 -10.240 1.00 82.06 148 ARG A CA 1
ATOM 1088 C C . ARG A 1 148 ? 0.626 -12.732 -9.515 1.00 82.06 148 ARG A C 1
ATOM 1090 O O . ARG A 1 148 ? 1.449 -13.638 -9.546 1.00 82.06 148 ARG A O 1
ATOM 1097 N N . LEU A 1 149 ? 0.811 -11.586 -8.858 1.00 83.25 149 LEU A N 1
ATOM 1098 C CA . LEU A 1 149 ? 2.011 -11.330 -8.067 1.00 83.25 149 LEU A CA 1
ATOM 1099 C C . LEU A 1 149 ? 2.114 -12.334 -6.911 1.00 83.25 149 LEU A C 1
ATOM 1101 O O . LEU A 1 149 ? 3.162 -12.941 -6.723 1.00 83.25 149 LEU A O 1
ATOM 1105 N N . SER A 1 150 ? 1.002 -12.614 -6.226 1.00 83.06 150 SER A N 1
ATOM 1106 C CA . SER A 1 150 ? 0.932 -13.650 -5.192 1.00 83.06 150 SER A CA 1
ATOM 1107 C C . SER A 1 150 ? 1.374 -15.022 -5.713 1.00 83.06 150 SER A C 1
ATOM 1109 O O . SER A 1 150 ? 2.191 -15.681 -5.079 1.00 83.06 150 SER A O 1
ATOM 1111 N N . ASN A 1 151 ? 0.890 -15.452 -6.880 1.00 80.50 151 ASN A N 1
ATOM 1112 C CA . ASN A 1 151 ? 1.265 -16.743 -7.462 1.00 80.50 151 ASN A CA 1
ATOM 1113 C C . ASN A 1 151 ? 2.701 -16.778 -8.003 1.00 80.50 151 ASN A C 1
ATOM 1115 O O . ASN A 1 151 ? 3.307 -17.841 -7.995 1.00 80.50 151 ASN A O 1
ATOM 1119 N N . ALA A 1 152 ? 3.253 -15.646 -8.443 1.00 76.00 152 ALA A N 1
ATOM 1120 C CA . ALA A 1 152 ? 4.651 -15.551 -8.867 1.00 76.00 152 ALA A CA 1
ATOM 1121 C C . ALA A 1 152 ? 5.634 -15.616 -7.679 1.00 76.00 152 ALA A C 1
ATOM 1123 O O . ALA A 1 152 ? 6.768 -16.074 -7.811 1.00 76.00 152 ALA A O 1
ATOM 1124 N N . LEU A 1 153 ? 5.189 -15.172 -6.502 1.00 73.69 153 LEU A N 1
ATOM 1125 C CA . LEU A 1 153 ? 5.963 -15.210 -5.259 1.00 73.69 153 LEU A CA 1
ATOM 1126 C C . LEU A 1 153 ? 5.815 -16.542 -4.511 1.00 73.69 153 LEU A C 1
ATOM 1128 O O . LEU A 1 153 ? 6.729 -16.970 -3.809 1.00 73.69 153 LEU A O 1
ATOM 1132 N N . LYS A 1 154 ? 4.678 -17.231 -4.672 1.00 68.12 154 LYS A N 1
ATOM 1133 C CA . LYS A 1 154 ? 4.467 -18.583 -4.139 1.00 68.12 154 LYS A CA 1
ATOM 1134 C C . LYS A 1 154 ? 5.430 -19.558 -4.820 1.00 68.12 154 LYS A C 1
ATOM 1136 O O . LYS A 1 154 ? 5.214 -19.962 -5.956 1.00 68.12 154 LYS A O 1
ATOM 1141 N N . GLY A 1 155 ? 6.478 -19.944 -4.097 1.00 61.94 155 GLY A N 1
ATOM 1142 C CA . GLY A 1 155 ? 7.482 -20.909 -4.554 1.00 61.94 155 GLY A CA 1
ATOM 1143 C C . GLY A 1 155 ? 8.821 -20.299 -4.973 1.00 61.94 155 GLY A C 1
ATOM 1144 O O . GLY A 1 155 ? 9.711 -21.045 -5.369 1.00 61.94 155 GLY A O 1
ATOM 1145 N N . THR A 1 156 ? 9.002 -18.978 -4.859 1.00 65.81 156 THR A N 1
ATOM 1146 C CA . THR A 1 156 ? 10.285 -18.317 -5.135 1.00 65.81 156 THR A CA 1
ATOM 1147 C C . THR A 1 156 ? 10.893 -17.741 -3.854 1.00 65.81 156 THR A C 1
ATOM 1149 O O . THR A 1 156 ? 10.200 -17.159 -3.022 1.00 65.81 156 THR A O 1
ATOM 1152 N N . ALA A 1 157 ? 12.217 -17.856 -3.691 1.00 70.81 157 ALA A N 1
ATOM 1153 C CA . ALA A 1 157 ? 12.953 -17.257 -2.566 1.00 70.81 157 ALA A CA 1
ATOM 1154 C C . ALA A 1 157 ? 12.987 -15.710 -2.602 1.00 70.81 157 ALA A C 1
ATOM 1156 O O . ALA A 1 157 ? 13.568 -15.087 -1.718 1.00 70.81 157 ALA A O 1
ATOM 1157 N N . LEU A 1 158 ? 12.315 -15.098 -3.588 1.00 73.19 158 LEU A N 1
ATOM 1158 C CA . LEU A 1 158 ? 12.230 -13.655 -3.821 1.00 73.19 158 LEU A CA 1
ATOM 1159 C C . LEU A 1 158 ? 11.718 -12.872 -2.614 1.00 73.19 158 LEU A C 1
ATOM 1161 O O . LEU A 1 158 ? 12.061 -11.712 -2.446 1.00 73.19 158 LEU A O 1
ATOM 1165 N N . VAL A 1 159 ? 10.895 -13.490 -1.770 1.00 75.88 159 VAL A N 1
ATOM 1166 C CA . VAL A 1 159 ? 10.317 -12.841 -0.587 1.00 75.88 159 VAL A CA 1
ATOM 1167 C C . VAL A 1 159 ? 11.402 -12.345 0.381 1.00 75.88 159 VAL A C 1
ATOM 1169 O O . VAL A 1 159 ? 11.217 -11.314 1.025 1.00 75.88 159 VAL A O 1
ATOM 1172 N N . ASN A 1 160 ? 12.547 -13.032 0.431 1.00 81.12 160 ASN A N 1
ATOM 1173 C CA . ASN A 1 160 ? 13.655 -12.714 1.333 1.00 81.12 160 ASN A CA 1
ATOM 1174 C C . ASN A 1 160 ? 14.691 -11.765 0.716 1.00 81.12 160 ASN A C 1
ATOM 1176 O O . ASN A 1 160 ? 15.637 -11.378 1.401 1.00 81.12 160 ASN A O 1
ATOM 1180 N N . ASN A 1 161 ? 14.536 -11.395 -0.556 1.00 83.12 161 ASN A N 1
ATOM 1181 C CA . ASN A 1 161 ? 15.473 -10.497 -1.213 1.00 83.12 161 ASN A CA 1
ATOM 1182 C C . ASN A 1 161 ? 15.392 -9.091 -0.596 1.00 83.12 161 ASN A C 1
ATOM 1184 O O . ASN A 1 161 ? 14.300 -8.639 -0.216 1.00 83.12 161 ASN A O 1
ATOM 1188 N N . PRO A 1 162 ? 16.532 -8.387 -0.483 1.00 84.19 162 PRO A N 1
ATOM 1189 C CA . PRO A 1 162 ? 16.556 -7.050 0.081 1.00 84.19 162 PRO A CA 1
ATOM 1190 C C . PRO A 1 162 ? 15.891 -6.049 -0.868 1.00 84.19 162 PRO A C 1
ATOM 1192 O O . PRO A 1 162 ? 16.071 -6.100 -2.086 1.00 84.19 162 PRO A O 1
ATOM 1195 N N . LEU A 1 163 ? 15.164 -5.075 -0.307 1.00 84.50 163 LEU A N 1
ATOM 1196 C CA . LEU A 1 163 ? 14.524 -4.011 -1.099 1.00 84.50 163 LEU A CA 1
ATOM 1197 C C . LEU A 1 163 ? 15.532 -3.227 -1.948 1.00 84.50 163 LEU A C 1
ATOM 1199 O O . LEU A 1 163 ? 15.206 -2.777 -3.047 1.00 84.50 163 LEU A O 1
ATOM 1203 N N . THR A 1 164 ? 16.758 -3.094 -1.444 1.00 82.00 164 THR A N 1
ATOM 1204 C CA . THR A 1 164 ? 17.846 -2.352 -2.082 1.00 82.00 164 THR A CA 1
ATOM 1205 C C . THR A 1 164 ? 18.290 -2.963 -3.408 1.00 82.00 164 THR A C 1
ATOM 1207 O O . THR A 1 164 ? 18.711 -2.214 -4.282 1.00 82.00 164 THR A O 1
ATOM 1210 N N . GLU A 1 165 ? 18.114 -4.273 -3.612 1.00 82.94 165 GLU A N 1
ATOM 1211 C CA . GLU A 1 165 ? 18.474 -4.965 -4.859 1.00 82.94 165 GLU A CA 1
ATOM 1212 C C . GLU A 1 165 ? 17.757 -4.368 -6.074 1.00 82.94 165 GLU A C 1
ATOM 1214 O O . GLU A 1 165 ? 18.337 -4.226 -7.147 1.00 82.94 165 GLU A O 1
ATOM 1219 N N . LEU A 1 166 ? 16.497 -3.960 -5.905 1.00 81.06 166 LEU A N 1
ATOM 1220 C CA . LEU A 1 166 ? 15.700 -3.404 -6.996 1.00 81.06 166 LEU A CA 1
ATOM 1221 C C . LEU A 1 166 ? 16.074 -1.944 -7.312 1.00 81.06 166 LEU A C 1
ATOM 1223 O O . LEU A 1 166 ? 15.850 -1.468 -8.428 1.00 81.06 166 LEU A O 1
ATOM 1227 N N . LEU A 1 167 ? 16.666 -1.248 -6.338 1.00 78.62 167 LEU A N 1
ATOM 1228 C CA . LEU A 1 167 ? 17.179 0.112 -6.495 1.00 78.62 167 LEU A CA 1
ATOM 1229 C C . LEU A 1 167 ? 18.558 0.106 -7.165 1.00 78.62 167 LEU A C 1
ATOM 1231 O O . LEU A 1 167 ? 18.790 0.885 -8.085 1.00 78.62 167 LEU A O 1
ATOM 1235 N N . THR A 1 168 ? 19.457 -0.785 -6.737 1.00 79.06 168 THR A N 1
ATOM 1236 C CA . THR A 1 168 ? 20.857 -0.818 -7.193 1.00 79.06 168 THR A CA 1
ATOM 1237 C C . THR A 1 168 ? 21.074 -1.692 -8.427 1.00 79.06 168 THR A C 1
ATOM 1239 O O . THR A 1 168 ? 21.917 -1.378 -9.263 1.00 79.06 168 THR A O 1
ATOM 1242 N N . GLY A 1 169 ? 20.301 -2.766 -8.588 1.00 72.00 169 GLY A N 1
ATOM 1243 C CA . GLY A 1 169 ? 20.490 -3.771 -9.637 1.00 72.00 169 GLY A CA 1
ATOM 1244 C C . GLY A 1 169 ? 20.016 -3.368 -11.038 1.00 72.00 169 GLY A C 1
ATOM 1245 O O . GLY A 1 169 ? 20.272 -4.074 -12.018 1.00 72.00 169 GLY A O 1
ATOM 1246 N N . GLY A 1 170 ? 19.349 -2.217 -11.170 1.00 76.38 170 GLY A N 1
ATOM 1247 C CA . GLY A 1 170 ? 19.070 -1.605 -12.469 1.00 76.38 170 GLY A CA 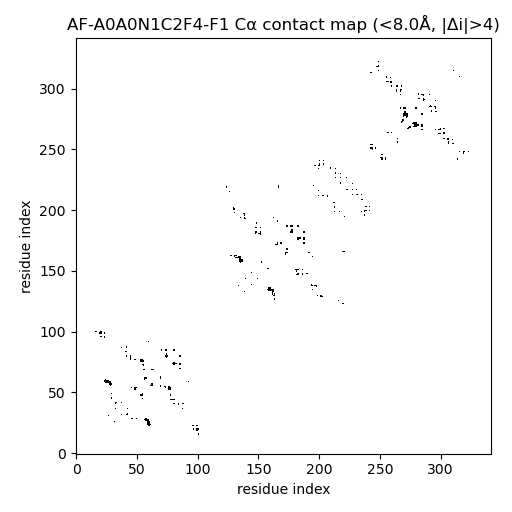1
ATOM 1248 C C . GLY A 1 170 ? 18.319 -2.528 -13.441 1.00 76.38 170 GLY A C 1
ATOM 1249 O O . GLY A 1 170 ? 17.317 -3.158 -13.093 1.00 76.38 170 GLY A O 1
ATOM 1250 N N . ALA A 1 171 ? 18.755 -2.564 -14.700 1.00 73.56 171 ALA A N 1
ATOM 1251 C CA . ALA A 1 171 ? 18.115 -3.363 -15.747 1.00 73.56 171 ALA A CA 1
ATOM 1252 C C . ALA A 1 171 ? 18.368 -4.876 -15.600 1.00 73.56 171 ALA A C 1
ATOM 1254 O O . ALA A 1 171 ? 17.510 -5.670 -15.982 1.00 73.56 171 ALA A O 1
ATOM 1255 N N . ALA A 1 172 ? 19.500 -5.277 -15.011 1.00 77.62 172 ALA A N 1
ATOM 1256 C CA . ALA A 1 172 ? 19.893 -6.680 -14.881 1.00 77.62 172 ALA A CA 1
ATOM 1257 C C . ALA A 1 172 ? 18.955 -7.450 -13.939 1.00 77.62 172 ALA A C 1
ATOM 1259 O O . ALA A 1 172 ? 18.373 -8.458 -14.338 1.00 77.62 172 ALA A O 1
ATOM 1260 N N . THR A 1 173 ? 18.712 -6.918 -12.738 1.00 79.69 173 THR A N 1
ATOM 1261 C CA . THR A 1 173 ? 17.778 -7.521 -11.771 1.00 79.69 173 THR A CA 1
ATOM 1262 C C . THR A 1 173 ? 16.350 -7.561 -12.316 1.00 79.69 173 THR A C 1
ATOM 1264 O O . THR A 1 173 ? 15.642 -8.551 -12.148 1.00 79.69 173 THR A O 1
ATOM 1267 N N . ARG A 1 174 ? 15.912 -6.521 -13.041 1.00 84.38 174 ARG A N 1
ATOM 1268 C CA . ARG A 1 174 ? 14.592 -6.516 -13.701 1.00 84.38 174 ARG A CA 1
ATOM 1269 C C . ARG A 1 174 ? 14.485 -7.602 -14.770 1.00 84.38 174 ARG A C 1
ATOM 1271 O O . ARG A 1 174 ? 13.451 -8.261 -14.854 1.00 84.38 174 ARG A O 1
ATOM 1278 N N . GLY A 1 175 ? 15.540 -7.799 -15.561 1.00 80.06 175 GLY A N 1
ATOM 1279 C CA . GLY A 1 175 ? 15.627 -8.874 -16.548 1.00 80.06 175 GLY A CA 1
ATOM 1280 C C . GLY A 1 175 ? 15.549 -10.260 -15.906 1.00 80.06 175 GLY A C 1
ATOM 1281 O O . GLY A 1 175 ? 14.786 -11.105 -16.371 1.00 80.06 175 GLY A O 1
ATOM 1282 N N . GLU A 1 176 ? 16.254 -10.470 -14.792 1.00 81.12 176 GLU A N 1
ATOM 1283 C CA . GLU A 1 176 ? 16.197 -11.721 -14.027 1.00 81.12 176 GLU A CA 1
ATOM 1284 C C . GLU A 1 176 ? 14.810 -11.972 -13.418 1.00 81.12 176 GLU A C 1
ATOM 1286 O O . GLU A 1 176 ? 14.317 -13.098 -13.398 1.00 81.12 176 GLU A O 1
ATOM 1291 N N . LEU A 1 177 ? 14.130 -10.928 -12.943 1.00 82.06 177 LEU A N 1
ATOM 1292 C CA . LEU A 1 177 ? 12.759 -11.061 -12.457 1.00 82.06 177 LEU A CA 1
ATOM 1293 C C . LEU A 1 177 ? 11.797 -11.435 -13.590 1.00 82.06 177 LEU A C 1
ATOM 1295 O O . LEU A 1 177 ? 10.929 -12.280 -13.394 1.00 82.06 177 LEU A O 1
ATOM 1299 N N . LEU A 1 178 ? 11.963 -10.857 -14.782 1.00 83.88 178 LEU A N 1
ATOM 1300 C CA . LEU A 1 178 ? 11.121 -11.146 -15.948 1.00 83.88 178 LEU A CA 1
ATOM 1301 C C . LEU A 1 178 ? 11.364 -12.530 -16.566 1.00 83.88 178 LEU A C 1
ATOM 1303 O O . LEU A 1 178 ? 10.487 -13.025 -17.273 1.00 83.88 178 LEU A O 1
ATOM 1307 N N . SER A 1 179 ? 12.514 -13.158 -16.313 1.00 80.38 179 SER A N 1
ATOM 1308 C CA . SER A 1 179 ? 12.788 -14.526 -16.766 1.00 80.38 179 SER A CA 1
ATOM 1309 C C . SER A 1 179 ? 12.158 -15.597 -15.865 1.00 80.38 179 SER A C 1
ATOM 1311 O O . SER A 1 179 ? 12.071 -16.762 -16.261 1.00 80.38 179 SER A O 1
ATOM 1313 N N . LYS A 1 180 ? 11.673 -15.226 -14.669 1.00 78.62 180 LYS A N 1
ATOM 1314 C CA . LYS A 1 180 ? 11.048 -16.158 -13.719 1.00 78.62 180 LYS A CA 1
ATOM 1315 C C . LYS A 1 180 ? 9.649 -16.576 -14.170 1.00 78.62 180 LYS A C 1
ATOM 1317 O O . LYS A 1 180 ? 8.856 -15.794 -14.697 1.00 78.62 180 LYS A O 1
ATOM 1322 N N . GLN A 1 181 ? 9.321 -17.843 -13.920 1.00 70.56 181 GLN A N 1
ATOM 1323 C CA . GLN A 1 181 ? 8.024 -18.411 -14.272 1.00 70.56 181 GLN A CA 1
ATOM 1324 C C . GLN A 1 181 ? 6.890 -17.635 -13.582 1.00 70.56 181 GLN A C 1
ATOM 1326 O O . GLN A 1 181 ? 6.967 -17.325 -12.396 1.00 70.56 181 GLN A O 1
ATOM 1331 N N . ASN A 1 182 ? 5.826 -17.325 -14.327 1.00 71.62 182 ASN A N 1
ATOM 1332 C CA . ASN A 1 182 ? 4.658 -16.562 -13.862 1.00 71.62 182 ASN A CA 1
ATOM 1333 C C . ASN A 1 182 ? 4.923 -15.094 -13.472 1.00 71.62 182 ASN A C 1
ATOM 1335 O O . ASN A 1 182 ? 3.991 -14.417 -13.031 1.00 71.62 182 ASN A O 1
ATOM 1339 N N . PHE A 1 183 ? 6.133 -14.568 -13.682 1.00 79.00 183 PHE A N 1
ATOM 1340 C CA . PHE A 1 183 ? 6.466 -13.176 -13.398 1.00 79.00 183 PHE A CA 1
ATOM 1341 C C . PHE A 1 183 ? 6.454 -12.344 -14.689 1.00 79.00 183 PHE A C 1
ATOM 1343 O O . PHE A 1 183 ? 7.295 -12.489 -15.568 1.00 79.00 183 PHE A O 1
ATOM 1350 N N . GLY A 1 184 ? 5.445 -11.483 -14.845 1.00 81.12 184 GLY A N 1
ATOM 1351 C CA . GLY A 1 184 ? 5.285 -10.639 -16.036 1.00 81.12 184 GLY A CA 1
ATOM 1352 C C . GLY A 1 184 ? 5.530 -9.155 -15.764 1.00 81.12 184 GLY A C 1
ATOM 1353 O O . GLY A 1 184 ? 5.558 -8.722 -14.616 1.00 81.12 184 GLY A O 1
ATOM 1354 N N . ARG A 1 185 ? 5.573 -8.336 -16.827 1.00 81.19 185 ARG A N 1
ATOM 1355 C CA . ARG A 1 185 ? 5.751 -6.867 -16.736 1.00 81.19 185 ARG A CA 1
ATOM 1356 C C . ARG A 1 185 ? 4.791 -6.187 -15.747 1.00 81.19 185 ARG A C 1
ATOM 1358 O O . ARG A 1 185 ? 5.188 -5.274 -15.042 1.00 81.19 185 ARG A O 1
ATOM 1365 N N . LYS A 1 186 ? 3.534 -6.645 -15.662 1.00 81.06 186 LYS A N 1
ATOM 1366 C CA . LYS A 1 186 ? 2.552 -6.098 -14.705 1.00 81.06 186 LYS A CA 1
ATOM 1367 C C . LYS A 1 186 ? 2.885 -6.442 -13.251 1.00 81.06 186 LYS A C 1
ATOM 1369 O O . LYS A 1 186 ? 2.737 -5.585 -12.394 1.00 81.06 186 LYS A O 1
ATOM 1374 N N . SER A 1 187 ? 3.338 -7.669 -12.996 1.00 85.88 187 SER A N 1
ATOM 1375 C CA . SER A 1 187 ? 3.771 -8.110 -11.666 1.00 85.88 187 SER A CA 1
ATOM 1376 C C . SER A 1 187 ? 5.051 -7.397 -11.236 1.00 85.88 187 SER A C 1
ATOM 1378 O O . SER A 1 187 ? 5.173 -7.053 -10.069 1.00 85.88 187 SER A O 1
ATOM 1380 N N . LEU A 1 188 ? 5.957 -7.108 -12.182 1.00 86.75 188 LEU A N 1
ATOM 1381 C CA . LEU A 1 188 ? 7.135 -6.281 -11.925 1.00 86.75 188 LEU A CA 1
ATOM 1382 C C . LEU A 1 188 ? 6.730 -4.877 -11.474 1.00 86.75 188 LEU A C 1
ATOM 1384 O O . LEU A 1 188 ? 7.113 -4.468 -10.391 1.00 86.75 188 LEU A O 1
ATOM 1388 N N . VAL A 1 189 ? 5.906 -4.175 -12.258 1.00 85.50 189 VAL A N 1
ATOM 1389 C CA . VAL A 1 189 ? 5.457 -2.810 -11.923 1.00 85.50 189 VAL A CA 1
ATOM 1390 C C . VAL A 1 189 ? 4.731 -2.769 -10.577 1.00 85.50 189 VAL A C 1
ATOM 1392 O O . VAL A 1 189 ? 4.928 -1.846 -9.792 1.00 85.50 189 VAL A O 1
ATOM 1395 N N . GLU A 1 190 ? 3.906 -3.775 -10.290 1.00 87.19 190 GLU A N 1
ATOM 1396 C CA . GLU A 1 190 ? 3.231 -3.901 -8.998 1.00 87.19 190 GLU A CA 1
ATOM 1397 C C . GLU A 1 190 ? 4.230 -4.089 -7.846 1.00 87.19 190 GLU A C 1
ATOM 1399 O O . GLU A 1 190 ? 4.130 -3.396 -6.835 1.00 87.19 190 GLU A O 1
ATOM 1404 N N . LEU A 1 191 ? 5.222 -4.971 -8.011 1.00 87.44 191 LEU A N 1
ATOM 1405 C CA . LEU A 1 191 ? 6.287 -5.167 -7.029 1.00 87.44 191 LEU A CA 1
ATOM 1406 C C . LEU A 1 191 ? 7.076 -3.872 -6.809 1.00 87.44 191 LEU A C 1
ATOM 1408 O O . LEU A 1 191 ? 7.246 -3.457 -5.668 1.00 87.44 191 LEU A O 1
ATOM 1412 N N . GLU A 1 192 ? 7.508 -3.204 -7.878 1.00 85.56 192 GLU A N 1
ATOM 1413 C CA . GLU A 1 192 ? 8.228 -1.929 -7.795 1.00 85.56 192 GLU A CA 1
ATOM 1414 C C . GLU A 1 192 ? 7.412 -0.878 -7.037 1.00 85.56 192 GLU A C 1
ATOM 1416 O O . GLU A 1 192 ? 7.942 -0.208 -6.153 1.00 85.56 192 GLU A O 1
ATOM 1421 N N . ALA A 1 193 ? 6.112 -0.767 -7.316 1.00 83.81 193 ALA A N 1
ATOM 1422 C CA . ALA A 1 193 ? 5.238 0.173 -6.623 1.00 83.81 193 ALA A CA 1
ATOM 1423 C C . ALA A 1 193 ? 5.134 -0.120 -5.115 1.00 83.81 193 ALA A C 1
ATOM 1425 O O . ALA A 1 193 ? 5.166 0.820 -4.315 1.00 83.81 193 ALA A O 1
ATOM 1426 N N . LEU A 1 194 ? 5.051 -1.398 -4.723 1.00 85.06 194 LEU A N 1
ATOM 1427 C CA . LEU A 1 194 ? 5.029 -1.823 -3.317 1.00 85.06 194 LEU A CA 1
ATOM 1428 C C . LEU A 1 194 ? 6.358 -1.528 -2.615 1.00 85.06 194 LEU A C 1
ATOM 1430 O O . LEU A 1 194 ? 6.364 -0.986 -1.509 1.00 85.06 194 LEU A O 1
ATOM 1434 N N . VAL A 1 195 ? 7.479 -1.833 -3.273 1.00 87.75 195 VAL A N 1
ATOM 1435 C CA . VAL A 1 195 ? 8.830 -1.546 -2.771 1.00 87.75 195 VAL A CA 1
ATOM 1436 C C . VAL A 1 195 ? 9.012 -0.042 -2.566 1.00 87.75 195 VAL A C 1
ATOM 1438 O O . VAL A 1 195 ? 9.398 0.386 -1.479 1.00 87.75 195 VAL A O 1
ATOM 1441 N N . GLN A 1 196 ? 8.651 0.774 -3.559 1.00 85.75 196 GLN A N 1
ATOM 1442 C CA . GLN A 1 196 ? 8.690 2.234 -3.456 1.00 85.75 196 GLN A CA 1
ATOM 1443 C C . GLN A 1 196 ? 7.828 2.748 -2.298 1.00 85.75 196 GLN A C 1
ATOM 1445 O O . GLN A 1 196 ? 8.289 3.565 -1.505 1.00 85.75 196 GLN A O 1
ATOM 1450 N N . ALA A 1 197 ? 6.596 2.249 -2.157 1.00 83.00 197 ALA A N 1
ATOM 1451 C CA . ALA A 1 197 ? 5.702 2.652 -1.072 1.00 83.00 197 ALA A CA 1
ATOM 1452 C C . ALA A 1 197 ? 6.260 2.290 0.314 1.00 83.00 197 ALA A C 1
ATOM 1454 O O . ALA A 1 197 ? 6.068 3.038 1.275 1.00 83.00 197 ALA A O 1
ATOM 1455 N N . GLN A 1 198 ? 6.952 1.156 0.433 1.00 85.06 198 GLN A N 1
ATOM 1456 C CA . GLN A 1 198 ? 7.610 0.763 1.676 1.00 85.06 198 GLN A CA 1
ATOM 1457 C C . GLN A 1 198 ? 8.823 1.644 1.987 1.00 85.06 198 GLN A C 1
ATOM 1459 O O . GLN A 1 198 ? 9.000 2.050 3.133 1.00 85.06 198 GLN A O 1
ATOM 1464 N N . ILE A 1 199 ? 9.625 1.985 0.977 1.00 86.19 199 ILE A N 1
ATOM 1465 C CA . ILE A 1 199 ? 10.765 2.899 1.120 1.00 86.19 199 ILE A CA 1
ATOM 1466 C C . ILE A 1 199 ? 10.291 4.266 1.611 1.00 86.19 199 ILE A C 1
ATOM 1468 O O . ILE A 1 199 ? 10.828 4.770 2.594 1.00 86.19 199 ILE A O 1
ATOM 1472 N N . VAL A 1 200 ? 9.244 4.827 0.997 1.00 85.56 200 VAL A N 1
ATOM 1473 C CA . VAL A 1 200 ? 8.654 6.099 1.442 1.00 85.56 200 VAL A CA 1
ATOM 1474 C C . VAL A 1 200 ? 8.214 5.994 2.904 1.00 85.56 200 VAL A C 1
ATOM 1476 O O . VAL A 1 200 ? 8.608 6.831 3.708 1.00 85.56 200 VAL A O 1
ATOM 1479 N N . ARG A 1 201 ? 7.485 4.935 3.292 1.00 82.69 201 ARG A N 1
ATOM 1480 C CA . ARG A 1 201 ? 7.060 4.721 4.691 1.00 82.69 201 ARG A CA 1
ATOM 1481 C C . ARG A 1 201 ? 8.231 4.687 5.674 1.00 82.69 201 ARG A C 1
ATOM 1483 O O . ARG A 1 201 ? 8.134 5.257 6.758 1.00 82.69 201 ARG A O 1
ATOM 1490 N N . THR A 1 202 ? 9.333 4.033 5.322 1.00 83.06 202 THR A N 1
ATOM 1491 C CA . THR A 1 202 ? 10.532 3.992 6.172 1.00 83.06 202 THR A CA 1
ATOM 1492 C C . THR A 1 202 ? 11.210 5.357 6.246 1.00 83.06 202 THR A C 1
ATOM 1494 O O . THR A 1 202 ? 11.583 5.802 7.331 1.00 83.06 202 THR A O 1
ATOM 1497 N N . LEU A 1 203 ? 11.332 6.058 5.120 1.00 82.88 203 LEU A N 1
ATOM 1498 C CA . LEU A 1 203 ? 11.980 7.365 5.076 1.00 82.88 203 LEU A CA 1
ATOM 1499 C C . LEU A 1 203 ? 11.171 8.433 5.818 1.00 82.88 203 LEU A C 1
ATOM 1501 O O . LEU A 1 203 ? 11.777 9.201 6.562 1.00 82.88 203 LEU A O 1
ATOM 1505 N N . VAL A 1 204 ? 9.835 8.415 5.741 1.00 82.81 204 VAL A N 1
ATOM 1506 C CA . VAL A 1 204 ? 8.936 9.295 6.520 1.00 82.81 204 VAL A CA 1
ATOM 1507 C C . VAL A 1 204 ? 9.161 9.156 8.028 1.00 82.81 204 VAL A C 1
ATOM 1509 O O . VAL A 1 204 ? 9.063 10.140 8.757 1.00 82.81 204 VAL A O 1
ATOM 1512 N N . LYS A 1 205 ? 9.528 7.968 8.525 1.00 77.56 205 LYS A N 1
ATOM 1513 C CA . LYS A 1 205 ? 9.866 7.773 9.948 1.00 77.56 205 LYS A CA 1
ATOM 1514 C C . LYS A 1 205 ? 11.188 8.424 10.353 1.00 77.56 205 LYS A C 1
ATOM 1516 O O . LYS A 1 205 ? 11.392 8.683 11.533 1.00 77.56 205 LYS A O 1
ATOM 1521 N N . THR A 1 206 ? 12.078 8.690 9.396 1.00 74.44 206 THR A N 1
ATOM 1522 C CA . THR A 1 206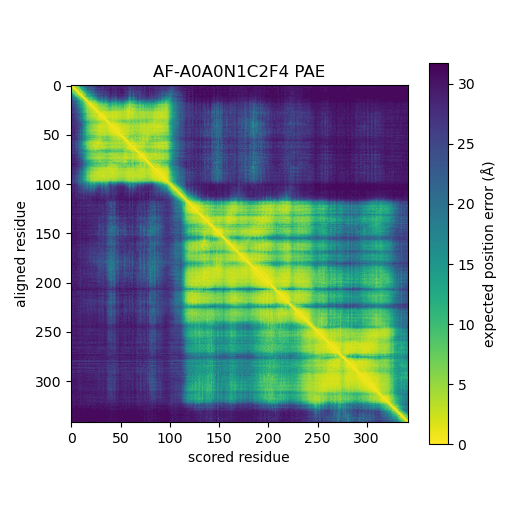 ? 13.401 9.283 9.657 1.00 74.44 206 THR A CA 1
ATOM 1523 C C . THR A 1 206 ? 13.482 10.764 9.286 1.00 74.44 206 THR A C 1
ATOM 1525 O O . THR A 1 206 ? 14.088 11.534 10.021 1.00 74.44 206 THR A O 1
ATOM 1528 N N . CYS A 1 207 ? 12.801 11.207 8.226 1.00 69.00 207 CYS A N 1
ATOM 1529 C CA . CYS A 1 207 ? 12.843 12.580 7.714 1.00 69.00 207 CYS A CA 1
ATOM 1530 C C . CYS A 1 207 ? 11.611 13.385 8.151 1.00 69.00 207 CYS A C 1
ATOM 1532 O O . CYS A 1 207 ? 10.491 12.901 8.022 1.00 69.00 207 CYS A O 1
ATOM 1534 N N . SER A 1 208 ? 11.827 14.594 8.678 1.00 68.06 208 SER A N 1
ATOM 1535 C CA . SER A 1 208 ? 10.746 15.492 9.123 1.00 68.06 208 SER A CA 1
ATOM 1536 C C . SER A 1 208 ? 10.263 16.460 8.034 1.00 68.06 208 SER A C 1
ATOM 1538 O O . SER A 1 208 ? 9.151 16.963 8.140 1.00 68.06 208 SER A O 1
ATOM 1540 N N . ASP A 1 209 ? 11.066 16.718 6.993 1.00 77.56 209 ASP A N 1
ATOM 1541 C CA . ASP A 1 209 ? 10.735 17.674 5.926 1.00 77.56 209 ASP A CA 1
ATOM 1542 C C . ASP A 1 209 ? 10.231 16.954 4.652 1.00 77.56 209 ASP A C 1
ATOM 1544 O O . ASP A 1 209 ? 10.955 16.109 4.103 1.00 77.56 209 ASP A O 1
ATOM 1548 N N . PRO A 1 210 ? 9.017 17.275 4.154 1.00 76.62 210 PRO A N 1
ATOM 1549 C CA . PRO A 1 210 ? 8.457 16.669 2.946 1.00 76.62 210 PRO A CA 1
ATOM 1550 C C . PRO A 1 210 ? 9.222 17.021 1.660 1.00 76.62 210 PRO A C 1
ATOM 1552 O O . PRO A 1 210 ? 9.207 16.221 0.723 1.00 76.62 210 PRO A O 1
ATOM 1555 N N . ALA A 1 211 ? 9.904 18.169 1.590 1.00 79.25 211 ALA A N 1
ATOM 1556 C CA . ALA A 1 211 ? 10.682 18.564 0.414 1.00 79.25 211 ALA A CA 1
ATOM 1557 C C . ALA A 1 211 ? 11.960 17.725 0.283 1.00 79.25 211 ALA A C 1
ATOM 1559 O O . ALA A 1 211 ? 12.254 17.196 -0.788 1.00 79.25 211 ALA A O 1
ATOM 1560 N N . ILE A 1 212 ? 12.671 17.518 1.396 1.00 82.12 212 ILE A N 1
ATOM 1561 C CA . ILE A 1 212 ? 13.866 16.660 1.437 1.00 82.12 212 ILE A CA 1
ATOM 1562 C C . ILE A 1 212 ? 13.487 15.213 1.114 1.00 82.12 212 ILE A C 1
ATOM 1564 O O . ILE A 1 212 ? 14.170 14.550 0.337 1.00 82.12 212 ILE A O 1
ATOM 1568 N N . LEU A 1 213 ? 12.363 14.739 1.658 1.00 84.38 213 LEU A N 1
ATOM 1569 C CA . LEU A 1 213 ? 11.842 13.407 1.365 1.00 84.38 213 LEU A CA 1
ATOM 1570 C C . LEU A 1 213 ? 11.514 13.232 -0.124 1.00 84.38 213 LEU A C 1
ATOM 1572 O O . LEU A 1 213 ? 11.847 12.201 -0.707 1.00 84.38 213 LEU A O 1
ATOM 1576 N N . LEU A 1 214 ? 10.877 14.229 -0.744 1.00 83.88 214 LEU A N 1
ATOM 1577 C CA . LEU A 1 214 ? 10.589 14.224 -2.176 1.00 83.88 214 LEU A CA 1
ATOM 1578 C C . LEU A 1 214 ? 11.878 14.135 -2.999 1.00 83.88 214 LEU A C 1
ATOM 1580 O O . LEU A 1 214 ? 11.933 13.360 -3.952 1.00 83.88 214 LEU A O 1
ATOM 1584 N N . ASP A 1 215 ? 12.909 14.882 -2.619 1.00 82.94 215 ASP A N 1
ATOM 1585 C CA . ASP A 1 215 ? 14.199 14.882 -3.307 1.00 82.94 215 ASP A CA 1
ATOM 1586 C C . ASP A 1 215 ? 14.945 13.557 -3.141 1.00 82.94 215 ASP A C 1
ATOM 1588 O O . ASP A 1 215 ? 15.448 13.013 -4.125 1.00 82.94 215 ASP A O 1
ATOM 1592 N N . ASP A 1 216 ? 14.971 12.998 -1.930 1.00 84.69 216 ASP A N 1
ATOM 1593 C CA . ASP A 1 216 ? 15.574 11.692 -1.646 1.00 84.69 216 ASP A CA 1
ATOM 1594 C C . ASP A 1 216 ? 14.860 10.570 -2.410 1.00 84.69 216 ASP A C 1
ATOM 1596 O O . ASP A 1 216 ? 15.502 9.717 -3.024 1.00 84.69 216 ASP A O 1
ATOM 1600 N N . CYS A 1 217 ? 13.526 10.575 -2.429 1.00 84.50 217 CYS A N 1
ATOM 1601 C CA . CYS A 1 217 ? 12.749 9.598 -3.186 1.00 84.50 217 CYS A CA 1
ATOM 1602 C C . CYS A 1 217 ? 12.915 9.777 -4.699 1.00 84.50 217 CYS A C 1
ATOM 1604 O O . CYS A 1 217 ? 13.066 8.788 -5.415 1.00 84.50 217 CYS A O 1
ATOM 1606 N N . ALA A 1 218 ? 12.920 11.014 -5.200 1.00 83.31 218 ALA A N 1
ATOM 1607 C CA . ALA A 1 218 ? 13.141 11.286 -6.618 1.00 83.31 218 ALA A CA 1
ATOM 1608 C C . ALA A 1 218 ? 14.536 10.829 -7.070 1.00 83.31 218 ALA A C 1
ATOM 1610 O O . ALA A 1 218 ? 14.666 10.257 -8.155 1.00 83.31 218 ALA A O 1
ATOM 1611 N N . PHE A 1 219 ? 15.547 11.018 -6.215 1.00 84.75 219 PHE A N 1
ATOM 1612 C CA . PHE A 1 219 ? 16.905 10.523 -6.416 1.00 84.75 219 PHE A CA 1
ATOM 1613 C C . PHE A 1 219 ? 16.956 8.987 -6.442 1.00 84.75 219 PHE A C 1
ATOM 1615 O O . PHE A 1 219 ? 17.455 8.415 -7.408 1.00 84.75 219 PHE A O 1
ATOM 1622 N N . LEU A 1 220 ? 16.376 8.308 -5.443 1.00 83.81 220 LEU A N 1
ATOM 1623 C CA . LEU A 1 220 ? 16.392 6.839 -5.348 1.00 83.81 220 LEU A CA 1
ATOM 1624 C C . LEU A 1 220 ? 15.624 6.141 -6.476 1.00 83.81 220 LEU A C 1
ATOM 1626 O O . LEU A 1 220 ? 16.011 5.060 -6.915 1.00 83.81 220 LEU A O 1
ATOM 1630 N N . PHE A 1 221 ? 14.513 6.720 -6.926 1.00 82.38 221 PHE A N 1
ATOM 1631 C CA . PHE A 1 221 ? 13.660 6.106 -7.944 1.00 82.38 221 PHE A CA 1
ATOM 1632 C C . PHE A 1 221 ? 13.991 6.556 -9.369 1.00 82.38 221 PHE A C 1
ATOM 1634 O O . PHE A 1 221 ? 13.399 6.033 -10.316 1.00 82.38 221 PHE A O 1
ATOM 1641 N N . GLY A 1 222 ? 14.896 7.527 -9.534 1.00 78.12 222 GLY A N 1
ATOM 1642 C CA . GLY A 1 222 ? 15.260 8.085 -10.835 1.00 78.12 222 GLY A CA 1
ATOM 1643 C C . GLY A 1 222 ? 14.062 8.671 -11.585 1.00 78.12 222 GLY A C 1
ATOM 1644 O O . GLY A 1 222 ? 13.953 8.503 -12.799 1.00 78.12 222 GLY A O 1
ATOM 1645 N N . THR A 1 223 ? 13.109 9.292 -10.880 1.00 72.56 223 THR A N 1
ATOM 1646 C CA . THR A 1 223 ? 11.867 9.781 -11.498 1.00 72.56 223 THR A CA 1
ATOM 1647 C C . THR A 1 223 ? 12.100 11.086 -12.265 1.00 72.56 223 THR A C 1
ATOM 1649 O O . THR A 1 223 ? 12.386 12.101 -11.628 1.00 72.56 223 THR A O 1
ATOM 1652 N N . PRO A 1 224 ? 11.917 11.117 -13.601 1.00 69.38 224 PRO A N 1
ATOM 1653 C CA . PRO A 1 224 ? 12.010 12.354 -14.370 1.00 69.38 224 PRO A CA 1
ATOM 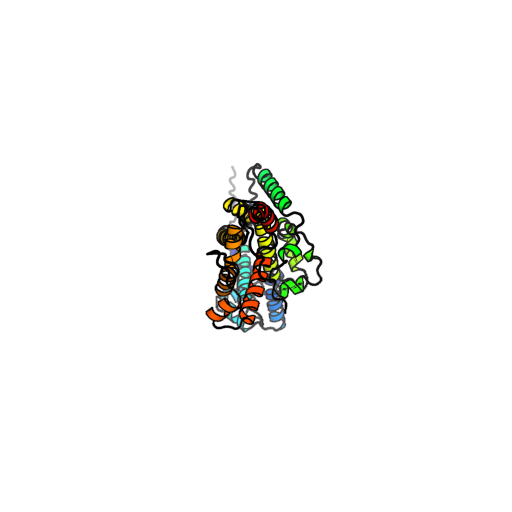1654 C C . PRO A 1 224 ? 10.781 13.255 -14.153 1.00 69.38 224 PRO A C 1
ATOM 1656 O O . PRO A 1 224 ? 9.687 12.783 -13.822 1.00 69.38 224 PRO A O 1
ATOM 1659 N N . GLU A 1 225 ? 10.944 14.556 -14.397 1.00 51.00 225 GLU A N 1
ATOM 1660 C CA . GLU A 1 225 ? 9.877 15.570 -14.375 1.00 51.00 225 GLU A CA 1
ATOM 1661 C C . GLU A 1 225 ? 8.938 15.385 -15.581 1.00 51.00 225 GLU A C 1
ATOM 1663 O O . GLU A 1 225 ? 9.222 15.899 -16.662 1.00 51.00 225 GLU A O 1
ATOM 1668 N N . PRO A 1 226 ? 7.903 14.525 -15.480 1.00 62.56 226 PRO A N 1
ATOM 1669 C CA . PRO A 1 226 ? 6.611 14.912 -14.892 1.00 62.56 226 PRO A CA 1
ATOM 1670 C C . PRO A 1 226 ? 6.072 13.945 -13.819 1.00 62.56 226 PRO A C 1
ATOM 1672 O O . PRO A 1 226 ? 5.048 14.223 -13.191 1.00 62.56 226 PRO A O 1
ATOM 1675 N N . ARG A 1 227 ? 6.751 12.815 -13.582 1.00 74.81 227 ARG A N 1
ATOM 1676 C CA . ARG A 1 227 ? 6.354 11.804 -12.583 1.00 74.81 227 ARG A CA 1
ATOM 1677 C C . ARG A 1 227 ? 6.643 12.250 -11.154 1.00 74.81 227 ARG A C 1
ATOM 1679 O O . ARG A 1 227 ? 6.071 11.699 -10.221 1.00 74.81 227 ARG A O 1
ATOM 1686 N N . ARG A 1 228 ? 7.482 13.274 -10.970 1.00 79.56 228 ARG A N 1
ATOM 1687 C CA . ARG A 1 228 ? 7.785 13.832 -9.646 1.00 79.56 228 ARG A CA 1
ATOM 1688 C C . ARG A 1 228 ? 6.554 14.432 -8.967 1.00 79.56 228 ARG A C 1
ATOM 1690 O O . ARG A 1 228 ? 6.413 14.286 -7.761 1.00 79.56 228 ARG A O 1
ATOM 1697 N N . ARG A 1 229 ? 5.626 15.032 -9.724 1.00 79.88 229 ARG A N 1
ATOM 1698 C CA . ARG A 1 229 ? 4.346 15.523 -9.174 1.00 79.88 229 ARG A CA 1
ATOM 1699 C C . ARG A 1 229 ? 3.458 14.387 -8.671 1.00 79.88 229 ARG A C 1
ATOM 1701 O O . ARG A 1 229 ? 2.903 14.475 -7.585 1.00 79.88 229 ARG A O 1
ATOM 1708 N N . GLU A 1 230 ? 3.353 13.307 -9.439 1.00 78.81 230 GLU A N 1
ATOM 1709 C CA . GLU A 1 230 ? 2.611 12.111 -9.025 1.00 78.81 230 GLU A CA 1
ATOM 1710 C C . GLU A 1 230 ? 3.250 11.462 -7.791 1.00 78.81 230 GLU A C 1
ATOM 1712 O O . GLU A 1 230 ? 2.561 11.072 -6.851 1.00 78.81 230 GLU A O 1
ATOM 1717 N N . LEU A 1 231 ? 4.582 11.418 -7.759 1.00 80.56 231 LEU A N 1
ATOM 1718 C CA . LEU A 1 231 ? 5.336 10.951 -6.608 1.00 80.56 231 LEU A CA 1
ATOM 1719 C C . LEU A 1 231 ? 5.113 11.838 -5.375 1.00 80.56 231 LEU A C 1
ATOM 1721 O O . LEU A 1 231 ? 4.900 11.305 -4.292 1.00 80.56 231 LEU A O 1
ATOM 1725 N N . ALA A 1 232 ? 5.092 13.162 -5.532 1.00 83.44 232 ALA A N 1
ATOM 1726 C CA . ALA A 1 232 ? 4.793 14.094 -4.449 1.00 83.44 232 ALA A CA 1
ATOM 1727 C C . ALA A 1 232 ? 3.399 13.843 -3.857 1.00 83.44 232 ALA A C 1
ATOM 1729 O O . ALA A 1 232 ? 3.270 13.750 -2.640 1.00 83.44 232 ALA A O 1
ATOM 1730 N N . ASN A 1 233 ? 2.378 13.635 -4.695 1.00 83.19 233 ASN A N 1
ATOM 1731 C CA . ASN A 1 233 ? 1.031 13.299 -4.223 1.00 83.19 233 ASN A CA 1
ATOM 1732 C C . ASN A 1 233 ? 1.016 11.980 -3.435 1.00 83.19 233 ASN A C 1
ATOM 1734 O O . ASN A 1 233 ? 0.488 11.933 -2.328 1.00 83.19 233 ASN A O 1
ATOM 1738 N N . ARG A 1 234 ? 1.668 10.930 -3.954 1.00 79.19 234 ARG A N 1
ATOM 1739 C CA . ARG A 1 234 ? 1.801 9.644 -3.245 1.00 79.19 234 ARG A CA 1
ATOM 1740 C C . ARG A 1 234 ? 2.542 9.791 -1.914 1.00 79.19 234 ARG A C 1
ATOM 1742 O O . ARG A 1 234 ? 2.184 9.142 -0.938 1.00 79.19 234 ARG A O 1
ATOM 1749 N N . ILE A 1 235 ? 3.580 10.627 -1.859 1.00 82.38 235 ILE A N 1
ATOM 1750 C CA . ILE A 1 235 ? 4.312 10.908 -0.619 1.00 82.38 235 ILE A CA 1
ATOM 1751 C C . ILE A 1 235 ? 3.407 11.625 0.381 1.00 82.38 235 ILE A C 1
ATOM 1753 O O . ILE A 1 235 ? 3.375 11.221 1.538 1.00 82.38 235 ILE A O 1
ATOM 1757 N N . LEU A 1 236 ? 2.648 12.634 -0.050 1.00 81.44 236 LEU A N 1
ATOM 1758 C CA . LEU A 1 236 ? 1.707 13.351 0.812 1.00 81.44 236 LEU A CA 1
ATOM 1759 C C . LEU A 1 236 ? 0.653 12.410 1.409 1.00 81.44 236 LEU A C 1
ATOM 1761 O O . LEU A 1 236 ? 0.383 12.493 2.604 1.00 81.44 236 LEU A O 1
ATOM 1765 N N . GLU A 1 237 ? 0.122 11.474 0.620 1.00 79.00 237 GLU A N 1
ATOM 1766 C CA . GLU A 1 237 ? -0.794 10.437 1.113 1.00 79.00 237 GLU A CA 1
ATOM 1767 C C . GLU A 1 237 ? -0.142 9.555 2.189 1.00 79.00 237 GLU A C 1
ATOM 1769 O O . GLU A 1 237 ? -0.742 9.293 3.231 1.00 79.00 237 GLU A O 1
ATOM 1774 N N . VAL A 1 238 ? 1.105 9.122 1.974 1.00 77.81 238 VAL A N 1
ATOM 1775 C CA . VAL A 1 238 ? 1.834 8.288 2.944 1.00 77.81 238 VAL A CA 1
ATOM 1776 C C . VAL A 1 238 ? 2.187 9.066 4.213 1.00 77.81 238 VAL A C 1
ATOM 1778 O O . VAL A 1 238 ? 2.097 8.508 5.306 1.00 77.81 238 VAL A O 1
ATOM 1781 N N . VAL A 1 239 ? 2.568 10.340 4.090 1.00 76.44 239 VAL A N 1
ATOM 1782 C CA . VAL A 1 239 ? 2.848 11.230 5.227 1.00 76.44 239 VAL A CA 1
ATOM 1783 C C . VAL A 1 239 ? 1.582 11.454 6.049 1.00 76.44 239 VAL A C 1
ATOM 1785 O O . VAL A 1 239 ? 1.627 11.304 7.265 1.00 76.44 239 VAL A O 1
ATOM 1788 N N . ALA A 1 240 ? 0.444 11.729 5.405 1.00 76.12 240 ALA A N 1
ATOM 1789 C CA . ALA A 1 240 ? -0.845 11.856 6.087 1.00 76.12 240 ALA A CA 1
ATOM 1790 C C . ALA A 1 240 ? -1.257 10.550 6.790 1.00 76.12 240 ALA A C 1
ATOM 1792 O O . ALA A 1 240 ? -1.842 10.570 7.872 1.00 76.12 240 ALA A O 1
ATOM 1793 N N . ALA A 1 241 ? -0.908 9.402 6.207 1.00 74.25 241 ALA A N 1
ATOM 1794 C CA . ALA A 1 241 ? -1.126 8.085 6.794 1.00 74.25 241 ALA A CA 1
ATOM 1795 C C . ALA A 1 241 ? -0.093 7.686 7.866 1.00 74.25 241 ALA A C 1
ATOM 1797 O O . ALA A 1 241 ? -0.147 6.549 8.341 1.00 74.25 241 ALA A O 1
ATOM 1798 N N . CYS A 1 242 ? 0.830 8.567 8.258 1.00 71.50 242 CYS A N 1
ATOM 1799 C CA . CYS A 1 242 ? 1.743 8.345 9.377 1.00 71.50 242 CYS A CA 1
ATOM 1800 C C . CYS A 1 242 ? 1.281 9.126 10.616 1.00 71.50 242 CYS A C 1
ATOM 1802 O O . CYS A 1 242 ? 0.806 10.253 10.477 1.00 71.50 242 CYS A O 1
ATOM 1804 N N . PRO A 1 243 ? 1.433 8.558 11.827 1.00 71.75 243 PRO A N 1
ATOM 1805 C CA . PRO A 1 243 ? 1.093 9.260 13.058 1.00 71.75 243 PRO A CA 1
ATOM 1806 C C . PRO A 1 243 ? 1.972 10.515 13.209 1.00 71.75 243 PRO A C 1
ATOM 1808 O O . PRO A 1 243 ? 3.162 10.465 12.867 1.00 71.75 243 PRO A O 1
ATOM 1811 N N . PRO A 1 244 ? 1.440 11.628 13.744 1.00 71.31 244 PRO A N 1
ATOM 1812 C CA . PRO A 1 244 ? 2.255 12.805 14.011 1.00 71.31 244 PRO A CA 1
ATOM 1813 C C . PRO A 1 244 ? 3.298 12.470 15.090 1.00 71.31 244 PRO A C 1
ATOM 1815 O O . PRO A 1 244 ? 2.979 11.816 16.082 1.00 71.31 244 PRO A O 1
ATOM 1818 N N . ARG A 1 245 ? 4.559 12.882 14.887 1.00 65.94 245 ARG A N 1
ATOM 1819 C CA . ARG A 1 245 ? 5.679 12.503 15.775 1.00 65.94 245 ARG A CA 1
ATOM 1820 C C . ARG A 1 245 ? 5.567 13.090 17.183 1.00 65.94 245 ARG A C 1
ATOM 1822 O O . ARG A 1 245 ? 5.930 12.406 18.132 1.00 65.94 245 ARG A O 1
ATOM 1829 N N . ASP A 1 246 ? 5.017 14.296 17.288 1.00 67.88 246 ASP A N 1
ATOM 1830 C CA . ASP A 1 246 ? 4.858 15.045 18.541 1.00 67.88 246 ASP A CA 1
ATOM 1831 C C . ASP A 1 246 ? 3.385 15.092 18.985 1.00 67.88 246 ASP A C 1
ATOM 1833 O O . ASP A 1 246 ? 2.944 16.048 19.616 1.00 67.88 246 ASP A O 1
ATOM 1837 N N . ALA A 1 247 ? 2.582 14.100 18.583 1.00 70.12 247 ALA A N 1
ATOM 1838 C CA . ALA A 1 247 ? 1.172 14.068 18.943 1.00 70.12 247 ALA A CA 1
ATOM 1839 C C . ALA A 1 247 ? 0.991 13.699 20.418 1.00 70.12 247 ALA A C 1
ATOM 1841 O O . ALA A 1 247 ? 1.426 12.630 20.855 1.00 70.12 247 ALA A O 1
ATOM 1842 N N . ASP A 1 248 ? 0.242 14.525 21.143 1.00 78.56 248 ASP A N 1
ATOM 1843 C CA . ASP A 1 248 ? -0.358 14.123 22.410 1.00 78.56 248 ASP A CA 1
ATOM 1844 C C . ASP A 1 248 ? -1.392 13.007 22.182 1.00 78.56 248 ASP A C 1
ATOM 1846 O O . ASP A 1 248 ? -1.833 12.754 21.055 1.00 78.56 248 ASP A O 1
ATOM 1850 N N . LEU A 1 249 ? -1.837 12.351 23.261 1.00 79.69 249 LEU A N 1
ATOM 1851 C CA . LEU A 1 249 ? -2.838 11.278 23.187 1.00 79.69 249 LEU A CA 1
ATOM 1852 C C . LEU A 1 249 ? -4.096 11.702 22.402 1.00 79.69 249 LEU A C 1
ATOM 1854 O O . LEU A 1 249 ? -4.600 10.923 21.595 1.00 79.69 249 LEU A O 1
ATOM 1858 N N . ALA A 1 250 ? -4.557 12.943 22.594 1.00 79.44 250 ALA A N 1
ATOM 1859 C CA . ALA A 1 250 ? -5.688 13.511 21.859 1.00 79.44 250 ALA A CA 1
ATOM 1860 C C . ALA A 1 250 ? -5.394 13.645 20.354 1.00 79.44 250 ALA A C 1
ATOM 1862 O O . ALA A 1 250 ? -6.165 13.157 19.533 1.00 79.44 250 ALA A O 1
ATOM 1863 N N . GLY A 1 251 ? -4.236 14.203 19.985 1.00 82.12 251 GLY A N 1
ATOM 1864 C CA . GLY A 1 251 ? -3.842 14.359 18.581 1.00 82.12 251 GLY A CA 1
ATOM 1865 C C . GLY A 1 251 ? -3.647 13.024 17.856 1.00 82.12 251 GLY A C 1
ATOM 1866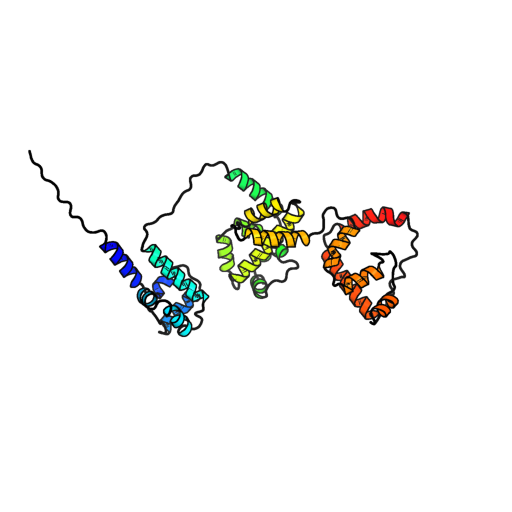 O O . GLY A 1 251 ? -3.961 12.904 16.672 1.00 82.12 251 GLY A O 1
ATOM 1867 N N . LEU A 1 252 ? -3.176 11.991 18.563 1.00 83.06 252 LEU A N 1
ATOM 1868 C CA . LEU A 1 252 ? -3.049 10.645 18.005 1.00 83.06 252 LEU A CA 1
ATOM 1869 C C . LEU A 1 252 ? -4.421 9.994 17.757 1.00 83.06 252 LEU A C 1
ATOM 1871 O O . LEU A 1 252 ? -4.601 9.309 16.747 1.00 83.06 252 LEU A O 1
ATOM 1875 N N . LEU A 1 253 ? -5.387 10.218 18.653 1.00 83.56 253 LEU A N 1
ATOM 1876 C CA . LEU A 1 253 ? -6.769 9.773 18.467 1.00 83.56 253 LEU A CA 1
ATOM 1877 C C . LEU A 1 253 ? -7.435 10.514 17.305 1.00 83.56 253 LEU A C 1
ATOM 1879 O O . LEU A 1 253 ? -8.008 9.859 16.435 1.00 83.56 253 LEU A O 1
ATOM 1883 N N . ASP A 1 254 ? -7.298 11.837 17.230 1.00 83.81 254 ASP A N 1
ATOM 1884 C CA . ASP A 1 254 ? -7.839 12.648 16.132 1.00 83.81 254 ASP A CA 1
ATOM 1885 C C . ASP A 1 254 ? -7.263 12.251 14.772 1.00 83.81 254 ASP A C 1
ATOM 1887 O O . ASP A 1 254 ? -7.976 12.244 13.772 1.00 83.81 254 ASP A O 1
ATOM 1891 N N . TRP A 1 255 ? -5.994 11.847 14.726 1.00 84.50 255 TRP A N 1
ATOM 1892 C CA . TRP A 1 255 ? -5.379 11.304 13.519 1.00 84.50 255 TRP A CA 1
ATOM 1893 C C . TRP A 1 255 ? -5.940 9.925 13.120 1.00 84.50 255 TRP A C 1
ATOM 1895 O O . TRP A 1 255 ? -6.051 9.618 11.932 1.00 84.50 255 TRP A O 1
ATOM 1905 N N . ALA A 1 256 ? -6.314 9.083 14.088 1.00 85.56 256 ALA A N 1
ATOM 1906 C CA . ALA A 1 256 ? -6.843 7.743 13.827 1.00 85.56 256 ALA A CA 1
ATOM 1907 C C . ALA A 1 256 ? -8.356 7.727 13.528 1.00 85.56 256 ALA A C 1
ATOM 1909 O O . ALA A 1 256 ? -8.835 6.835 12.822 1.00 85.56 256 ALA A O 1
ATOM 1910 N N . MET A 1 257 ? -9.110 8.706 14.038 1.00 84.94 257 MET A N 1
ATOM 1911 C CA . MET A 1 257 ? -10.569 8.798 13.894 1.00 84.94 257 MET A CA 1
ATOM 1912 C C . MET A 1 257 ? -11.083 8.841 12.439 1.00 84.94 257 MET A C 1
ATOM 1914 O O . MET A 1 257 ? -12.089 8.186 12.174 1.00 84.94 257 MET A O 1
ATOM 1918 N N . PRO A 1 258 ? -10.423 9.507 11.469 1.00 85.56 258 PRO A N 1
ATOM 1919 C CA . PRO A 1 258 ? -10.849 9.524 10.065 1.00 85.56 258 PRO A CA 1
ATOM 1920 C C . PRO A 1 258 ? -10.881 8.156 9.360 1.00 85.56 258 PRO A C 1
ATOM 1922 O O . PRO A 1 258 ? -11.484 8.034 8.299 1.00 85.56 258 PRO A O 1
ATOM 1925 N N . GLU A 1 259 ? -10.246 7.116 9.916 1.00 83.38 259 GLU A N 1
ATOM 1926 C CA . GLU A 1 259 ? -10.295 5.742 9.376 1.00 83.38 259 GLU A CA 1
ATOM 1927 C C . GLU A 1 259 ? -11.648 5.044 9.651 1.00 83.38 259 GLU A C 1
ATOM 1929 O O . GLU A 1 259 ? -12.000 4.005 9.072 1.00 83.38 259 GLU A O 1
ATOM 1934 N N . LEU A 1 260 ? -12.414 5.593 10.588 1.00 88.56 260 LEU A N 1
ATOM 1935 C CA . LEU A 1 260 ? -13.719 5.101 10.995 1.00 88.56 260 LEU A CA 1
ATOM 1936 C C . LEU A 1 260 ? -14.816 5.805 10.199 1.00 88.56 260 LEU A C 1
ATOM 1938 O O . LEU A 1 260 ? -14.707 6.973 9.843 1.00 88.56 260 LEU A O 1
ATOM 1942 N N . ASN A 1 261 ? -15.925 5.107 9.962 1.00 90.06 261 ASN A N 1
ATOM 1943 C CA . ASN A 1 261 ? -17.100 5.759 9.385 1.00 90.06 261 ASN A CA 1
ATOM 1944 C C . ASN A 1 261 ? -17.748 6.696 10.419 1.00 90.06 261 ASN A C 1
ATOM 1946 O O . ASN A 1 261 ? -17.717 6.394 11.610 1.00 90.06 261 ASN A O 1
ATOM 1950 N N . ASP A 1 262 ? -18.471 7.728 9.979 1.00 89.69 262 ASP A N 1
ATOM 1951 C CA . ASP A 1 262 ? -19.150 8.701 10.861 1.00 89.69 262 ASP A CA 1
ATOM 1952 C C . ASP A 1 262 ? -19.982 8.046 11.978 1.00 89.69 262 ASP A C 1
ATOM 1954 O O . ASP A 1 262 ? -19.986 8.481 13.129 1.00 89.69 262 ASP A O 1
ATOM 1958 N N . ARG A 1 263 ? -20.657 6.932 11.660 1.00 89.56 263 ARG A N 1
ATOM 1959 C CA . ARG A 1 263 ? -21.435 6.154 12.635 1.00 89.56 263 ARG A CA 1
ATOM 1960 C C . ARG A 1 263 ? -20.560 5.430 13.661 1.00 89.56 263 ARG A C 1
ATOM 1962 O O . ARG A 1 263 ? -20.959 5.308 14.811 1.00 89.56 263 ARG A O 1
ATOM 1969 N N . GLU A 1 264 ? -19.405 4.920 13.241 1.00 92.00 264 GLU A N 1
ATOM 1970 C CA . GLU A 1 264 ? -18.424 4.278 14.124 1.00 92.00 264 GLU A CA 1
ATOM 1971 C C . GLU A 1 264 ? -17.795 5.331 15.058 1.00 92.00 264 GLU A C 1
ATOM 1973 O O . GLU A 1 264 ? -17.759 5.118 16.269 1.00 92.00 264 GLU A O 1
ATOM 1978 N N . VAL A 1 265 ? -17.407 6.496 14.521 1.00 90.19 265 VAL A N 1
ATOM 1979 C CA . VAL A 1 265 ? -16.867 7.636 15.287 1.00 90.19 265 VAL A CA 1
ATOM 1980 C C . VAL A 1 265 ? -17.870 8.137 16.326 1.00 90.19 265 VAL A C 1
ATOM 1982 O O . VAL A 1 265 ? -17.523 8.290 17.494 1.00 90.19 265 VAL A O 1
ATOM 1985 N N . SER A 1 266 ? -19.127 8.351 15.931 1.00 89.81 266 SER A N 1
ATOM 1986 C CA . SER A 1 266 ? -20.151 8.893 16.830 1.00 89.81 266 SER A CA 1
ATOM 1987 C C . SER A 1 266 ? -20.512 7.931 17.970 1.00 89.81 266 SER A C 1
ATOM 1989 O O . SER A 1 266 ? -20.659 8.365 19.110 1.00 89.81 266 SER A O 1
ATOM 1991 N N . VAL A 1 267 ? -20.564 6.617 17.706 1.00 90.81 267 VAL A N 1
ATOM 1992 C CA . VAL A 1 267 ? -20.753 5.604 18.761 1.00 90.81 267 VAL A CA 1
ATOM 1993 C C . VAL A 1 267 ? -19.584 5.607 19.750 1.00 90.81 267 VAL A C 1
ATOM 1995 O O . VAL A 1 267 ? -19.819 5.530 20.953 1.00 90.81 267 VAL A O 1
ATOM 1998 N N . LEU A 1 268 ? -18.339 5.720 19.274 1.00 89.44 268 LEU A N 1
ATOM 1999 C CA . LEU A 1 268 ? -17.167 5.778 20.153 1.00 89.44 268 LEU A CA 1
ATOM 2000 C C . LEU A 1 268 ? -17.127 7.065 20.986 1.00 89.44 268 LEU A C 1
ATOM 2002 O O . LEU A 1 268 ? -16.914 6.991 22.193 1.00 89.44 268 LEU A O 1
ATOM 2006 N N . ARG A 1 269 ? -17.370 8.226 20.368 1.00 88.56 269 ARG A N 1
ATOM 2007 C CA . ARG A 1 269 ? -17.375 9.530 21.053 1.00 88.56 269 ARG A CA 1
ATOM 2008 C C . ARG A 1 269 ? -18.403 9.588 22.178 1.00 88.56 269 ARG A C 1
ATOM 2010 O O . ARG A 1 269 ? -18.043 9.991 23.276 1.00 88.56 269 ARG A O 1
ATOM 2017 N N . ARG A 1 270 ? -19.629 9.107 21.937 1.00 88.50 270 ARG A N 1
ATOM 2018 C CA . ARG A 1 270 ? -20.706 9.060 22.946 1.00 88.50 270 ARG A CA 1
ATOM 2019 C C . ARG A 1 270 ? -20.447 8.0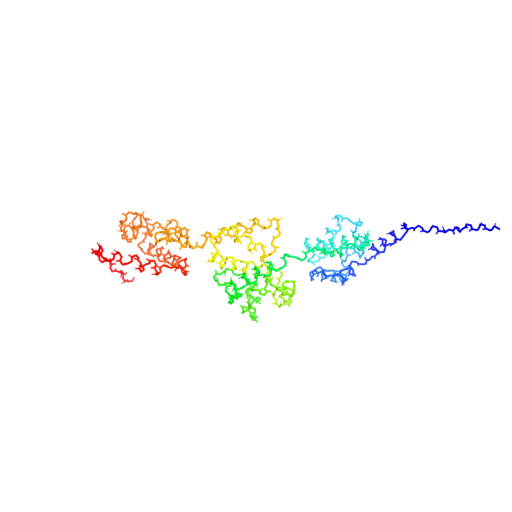36 24.046 1.00 88.50 270 ARG A C 1
ATOM 2021 O O . ARG A 1 270 ? -20.760 8.276 25.202 1.00 88.50 270 ARG A O 1
ATOM 2028 N N . ARG A 1 271 ? -19.862 6.884 23.705 1.00 87.94 271 ARG A N 1
ATOM 2029 C CA . ARG A 1 271 ? -19.611 5.830 24.695 1.00 87.94 271 ARG A CA 1
ATOM 2030 C C . ARG A 1 271 ? -18.460 6.152 25.645 1.00 87.94 271 ARG A C 1
ATOM 2032 O O . ARG A 1 271 ? -18.518 5.774 26.809 1.00 87.94 271 ARG A O 1
ATOM 2039 N N . TYR A 1 272 ? -17.409 6.795 25.143 1.00 84.69 272 TYR A N 1
ATOM 2040 C CA . TYR A 1 272 ? -16.202 7.098 25.918 1.00 84.69 272 TYR A CA 1
ATOM 2041 C C . TYR A 1 272 ? -16.094 8.570 26.337 1.00 84.69 272 TYR A C 1
ATOM 2043 O O . TYR A 1 272 ? -15.138 8.924 27.020 1.00 84.69 272 TYR A O 1
ATOM 2051 N N . GLY A 1 273 ? -17.057 9.413 25.953 1.00 82.25 273 GLY A N 1
ATOM 2052 C CA . GLY A 1 273 ? -17.109 10.821 26.343 1.00 82.25 273 GLY A CA 1
ATOM 2053 C C . GLY A 1 273 ? -15.953 11.656 25.788 1.00 82.25 273 GLY A C 1
ATOM 2054 O O . GLY A 1 273 ? -15.452 12.527 26.490 1.00 82.25 273 GLY A O 1
ATOM 2055 N N . PHE A 1 274 ? -15.496 11.389 24.556 1.00 77.56 274 PHE A N 1
ATOM 2056 C CA . PHE A 1 274 ? -14.319 12.071 23.987 1.00 77.56 274 PHE A CA 1
ATOM 2057 C C . PHE A 1 274 ? -14.516 13.576 23.746 1.00 77.56 274 PHE A C 1
ATOM 2059 O O . PHE A 1 274 ? -13.528 14.302 23.761 1.00 77.56 274 PHE A O 1
ATOM 2066 N N . ASP A 1 275 ? -15.752 14.031 23.521 1.00 70.81 275 ASP A N 1
ATOM 2067 C CA . ASP A 1 275 ? -16.050 15.441 23.230 1.00 70.81 275 ASP A CA 1
ATOM 2068 C C . ASP A 1 275 ? -16.462 16.209 24.501 1.00 70.81 275 ASP A C 1
ATOM 2070 O O . ASP A 1 275 ? -15.817 17.187 24.868 1.00 70.81 275 ASP A O 1
ATOM 2074 N N . ASP A 1 276 ? -17.492 15.729 25.209 1.00 70.69 276 ASP A N 1
ATOM 2075 C CA . ASP A 1 276 ? -18.127 16.468 26.315 1.00 70.69 276 ASP A CA 1
ATOM 2076 C C . ASP A 1 276 ? -17.882 15.845 27.707 1.00 70.69 276 ASP A C 1
ATOM 2078 O O . ASP A 1 276 ? -18.311 16.387 28.723 1.00 70.69 276 ASP A O 1
ATOM 2082 N N . GLY A 1 277 ? -17.186 14.702 27.784 1.00 71.50 277 GLY A N 1
ATOM 2083 C CA . GLY A 1 277 ? -16.957 13.959 29.032 1.00 71.50 277 GLY A CA 1
ATOM 2084 C C . GLY A 1 277 ? -18.148 13.121 29.518 1.00 71.50 277 GLY A C 1
ATOM 2085 O O . GLY A 1 277 ? -17.986 12.324 30.444 1.00 71.50 277 GLY A O 1
ATOM 2086 N N . ASP A 1 278 ? -19.310 13.251 28.877 1.00 77.81 278 ASP A N 1
ATOM 2087 C CA . ASP A 1 278 ? -20.499 12.453 29.164 1.00 77.81 278 ASP A CA 1
ATOM 2088 C C . ASP A 1 278 ? -20.400 11.071 28.505 1.00 77.81 278 ASP A C 1
ATOM 2090 O O . ASP A 1 278 ? -20.269 10.938 27.286 1.00 77.81 278 ASP A O 1
ATOM 2094 N N . VAL A 1 279 ? -20.447 10.025 29.332 1.00 86.75 279 VAL A N 1
ATOM 2095 C CA . VAL A 1 279 ? -20.422 8.625 28.895 1.00 86.75 279 VAL A CA 1
ATOM 2096 C C . VAL A 1 279 ? -21.837 8.069 28.818 1.00 86.75 279 VAL A C 1
ATOM 2098 O O . VAL A 1 279 ? -22.543 7.997 29.821 1.00 86.75 279 VAL A O 1
ATOM 2101 N N . GLU A 1 280 ? -22.237 7.629 27.630 1.00 86.50 280 GLU A N 1
ATOM 2102 C CA . GLU A 1 280 ? -23.526 6.980 27.411 1.00 86.50 280 GLU A CA 1
ATOM 2103 C C . GLU A 1 280 ? -23.413 5.453 27.399 1.00 86.50 280 GLU A C 1
ATOM 2105 O O . GLU A 1 280 ? -22.461 4.849 26.885 1.00 86.50 280 GLU A O 1
ATOM 2110 N N . THR A 1 281 ? -24.449 4.801 27.913 1.00 90.38 281 THR A N 1
ATOM 2111 C CA . THR A 1 281 ? -24.584 3.347 27.865 1.00 90.38 281 THR A CA 1
ATOM 2112 C C . THR A 1 281 ? -24.946 2.862 26.460 1.00 90.38 281 THR A C 1
ATOM 2114 O O . THR A 1 281 ? -25.518 3.569 25.629 1.00 90.38 281 THR A O 1
ATOM 2117 N N . LEU A 1 282 ? -24.678 1.580 26.187 1.00 90.31 282 LEU A N 1
ATOM 2118 C CA . LEU A 1 282 ? -25.114 0.941 24.942 1.00 90.31 282 LEU A CA 1
ATOM 2119 C C . LEU A 1 282 ? -26.626 1.050 24.709 1.00 90.31 282 LEU A C 1
ATOM 2121 O O . LEU A 1 282 ? -27.051 1.081 23.557 1.00 90.31 282 LEU A O 1
ATOM 2125 N N . GLU A 1 283 ? -27.422 1.068 25.778 1.00 88.62 283 GLU A N 1
ATOM 2126 C CA . GLU A 1 283 ? -28.880 1.143 25.708 1.00 88.62 283 GLU A CA 1
ATOM 2127 C C . GLU A 1 283 ? -29.341 2.528 25.247 1.00 88.62 283 GLU A C 1
ATOM 2129 O O . GLU A 1 283 ? -30.107 2.620 24.285 1.00 88.62 283 GLU A O 1
ATOM 2134 N N . GLU A 1 284 ? -28.790 3.594 25.829 1.00 89.81 284 GLU A N 1
ATOM 2135 C CA . GLU A 1 284 ? -29.069 4.991 25.455 1.00 89.81 284 GLU A CA 1
ATOM 2136 C C . GLU A 1 284 ? -28.660 5.290 24.006 1.00 89.81 284 GLU A C 1
ATOM 2138 O O . GLU A 1 284 ? -29.439 5.839 23.210 1.00 89.81 284 GLU A O 1
ATOM 2143 N N . ILE A 1 285 ? -27.473 4.818 23.615 1.00 91.06 285 ILE A N 1
ATOM 2144 C CA . ILE A 1 285 ? -26.985 4.931 22.240 1.00 91.06 285 ILE A CA 1
ATOM 2145 C C . ILE A 1 285 ? -27.912 4.152 21.291 1.00 91.06 285 ILE A C 1
ATOM 2147 O O . ILE A 1 285 ? -28.293 4.654 20.229 1.00 91.06 285 ILE A O 1
ATOM 2151 N N . SER A 1 286 ? -28.321 2.935 21.666 1.00 91.75 286 SER A N 1
ATOM 2152 C CA . SER A 1 286 ? -29.206 2.096 20.846 1.00 91.75 286 SER A CA 1
ATOM 2153 C C . SER A 1 286 ? -30.587 2.724 20.631 1.00 91.75 286 SER A C 1
ATOM 2155 O O . SER A 1 286 ? -31.102 2.684 19.509 1.00 91.75 286 SER A O 1
ATOM 2157 N N . ALA A 1 287 ? -31.127 3.390 21.657 1.00 90.81 287 ALA A N 1
ATOM 2158 C CA . ALA A 1 287 ? -32.392 4.113 21.588 1.00 90.81 287 ALA A CA 1
ATOM 2159 C C . ALA A 1 287 ? -32.307 5.302 20.621 1.00 90.81 287 ALA A C 1
ATOM 2161 O O . ALA A 1 287 ? -33.196 5.488 19.792 1.00 90.81 287 ALA A O 1
ATOM 2162 N N . THR A 1 288 ? -31.201 6.050 20.650 1.00 90.31 288 THR A N 1
ATOM 2163 C CA . THR A 1 288 ? -31.004 7.206 19.760 1.00 90.31 288 THR A CA 1
ATOM 2164 C C . THR A 1 288 ? -30.859 6.794 18.291 1.00 90.31 288 THR A C 1
ATOM 2166 O O . THR A 1 288 ? -31.371 7.465 17.399 1.00 90.31 288 THR A O 1
ATOM 2169 N N . TYR A 1 289 ? -30.177 5.677 18.016 1.00 89.56 289 TYR A N 1
ATOM 2170 C CA . TYR A 1 289 ? -29.989 5.166 16.651 1.00 89.56 289 TYR A CA 1
ATOM 2171 C C . TYR A 1 289 ? -31.114 4.241 16.162 1.00 89.56 289 TYR A C 1
ATOM 2173 O O . TYR A 1 289 ? -30.998 3.712 15.052 1.00 89.56 289 TYR A O 1
ATOM 2181 N N . ALA A 1 290 ? -32.155 4.013 16.973 1.00 91.88 290 ALA A N 1
ATOM 2182 C CA . ALA A 1 290 ? -33.251 3.081 16.699 1.00 91.88 290 ALA A CA 1
ATOM 2183 C C . ALA A 1 290 ? -32.764 1.692 16.230 1.00 91.88 290 ALA A C 1
ATOM 2185 O O . ALA A 1 290 ? -33.287 1.101 15.283 1.00 91.88 290 ALA A O 1
ATOM 2186 N N . VAL A 1 291 ? -31.718 1.171 16.873 1.00 92.25 291 VAL A N 1
ATOM 2187 C CA . VAL A 1 291 ? -31.154 -0.160 16.599 1.00 92.25 291 VAL A CA 1
ATOM 2188 C C . VAL A 1 291 ? -31.034 -0.958 17.887 1.00 92.25 291 VAL A C 1
ATOM 2190 O O . VAL A 1 291 ? -31.146 -0.416 18.976 1.00 92.25 291 VAL A O 1
ATOM 2193 N N . THR A 1 292 ? -30.801 -2.264 17.779 1.00 93.12 292 THR A N 1
ATOM 2194 C CA . THR A 1 292 ? -30.624 -3.111 18.961 1.00 93.12 292 THR A CA 1
ATOM 2195 C C . THR A 1 292 ? -29.303 -2.812 19.676 1.00 93.12 292 THR A C 1
ATOM 2197 O O . THR A 1 292 ? -28.305 -2.451 19.043 1.00 93.12 292 THR A O 1
ATOM 2200 N N . ARG A 1 293 ? -29.268 -3.048 20.994 1.00 92.69 293 ARG A N 1
ATOM 2201 C CA . ARG A 1 293 ? -28.049 -3.000 21.824 1.00 92.69 293 ARG A CA 1
ATOM 2202 C C . ARG A 1 293 ? -26.892 -3.778 21.188 1.00 92.69 293 ARG A C 1
ATOM 2204 O O . ARG A 1 293 ? -25.787 -3.260 21.046 1.00 92.69 293 ARG A O 1
ATOM 2211 N N . GLU A 1 294 ? -27.171 -4.997 20.722 1.00 90.12 294 GLU A N 1
ATOM 2212 C CA . GLU A 1 294 ? -26.165 -5.859 20.090 1.00 90.12 294 GLU A CA 1
ATOM 2213 C C . GLU A 1 294 ? -25.616 -5.258 18.789 1.00 90.12 294 GLU A C 1
ATOM 2215 O O . GLU A 1 294 ? -24.433 -5.404 18.481 1.00 90.12 294 GLU A O 1
ATOM 2220 N N . ARG A 1 295 ? -26.435 -4.513 18.036 1.00 91.06 295 ARG A N 1
ATOM 2221 C CA . ARG A 1 295 ? -25.957 -3.837 16.829 1.00 91.06 295 ARG A CA 1
ATOM 2222 C C . ARG A 1 295 ? -24.961 -2.725 17.155 1.00 91.06 295 ARG A C 1
ATOM 2224 O O . ARG A 1 295 ? -23.972 -2.598 16.437 1.00 91.06 295 ARG A O 1
ATOM 2231 N N . ILE A 1 296 ? -25.188 -1.951 18.218 1.00 92.50 296 ILE A N 1
ATOM 2232 C CA . ILE A 1 296 ? -24.227 -0.934 18.674 1.00 92.50 296 ILE A CA 1
ATOM 2233 C C . ILE A 1 296 ? -22.938 -1.598 19.172 1.00 92.50 296 ILE A C 1
ATOM 2235 O O . ILE A 1 296 ? -21.855 -1.168 18.777 1.00 92.50 296 ILE A O 1
ATOM 2239 N N . ARG A 1 297 ? -23.032 -2.698 19.930 1.00 92.38 297 ARG A N 1
ATOM 2240 C CA . ARG A 1 297 ? -21.861 -3.476 20.377 1.00 92.38 297 ARG A CA 1
ATOM 2241 C C . ARG A 1 297 ? -21.008 -3.976 19.206 1.00 92.38 297 ARG A C 1
ATOM 2243 O O . ARG A 1 297 ? -19.784 -3.894 19.240 1.00 92.38 297 ARG A O 1
ATOM 2250 N N . GLN A 1 298 ? -21.640 -4.457 18.134 1.00 92.94 298 GLN A N 1
ATOM 2251 C CA . GLN A 1 298 ? -20.928 -4.864 16.916 1.00 92.94 298 GLN A CA 1
ATOM 2252 C C . GLN A 1 298 ? -20.209 -3.694 16.236 1.00 92.94 298 GLN A C 1
ATOM 2254 O O . GLN A 1 298 ? -19.088 -3.866 15.751 1.00 92.94 298 GLN A O 1
ATOM 2259 N N . ILE A 1 299 ? -20.853 -2.524 16.170 1.00 92.12 299 ILE A N 1
ATOM 2260 C CA . ILE A 1 299 ? -20.264 -1.312 15.586 1.00 92.12 299 ILE A CA 1
ATOM 2261 C C . ILE A 1 299 ? -19.041 -0.887 16.402 1.00 92.12 299 ILE A C 1
ATOM 2263 O O . ILE A 1 299 ? -17.982 -0.675 15.820 1.00 92.12 299 ILE A O 1
ATOM 2267 N N . GLU A 1 300 ? -19.153 -0.852 17.728 1.00 91.56 300 GLU A N 1
ATOM 2268 C CA . GLU A 1 300 ? -18.040 -0.553 18.632 1.00 91.56 300 GLU A CA 1
ATOM 2269 C C . GLU A 1 300 ? -16.886 -1.549 18.460 1.00 91.56 300 GLU A C 1
ATOM 2271 O O . GLU A 1 300 ? -15.754 -1.143 18.213 1.00 91.56 300 GLU A O 1
ATOM 2276 N N . ALA A 1 301 ? -17.148 -2.857 18.533 1.00 89.75 301 ALA A N 1
ATOM 2277 C CA . ALA A 1 301 ? -16.096 -3.866 18.414 1.00 89.75 301 ALA A CA 1
ATOM 2278 C C . ALA A 1 301 ? -15.362 -3.777 17.065 1.00 89.75 301 ALA A C 1
ATOM 2280 O O . ALA A 1 301 ? -14.150 -3.985 16.983 1.00 89.75 301 ALA A O 1
ATOM 2281 N N . LYS A 1 302 ? -16.089 -3.453 15.991 1.00 90.88 302 LYS A N 1
ATOM 2282 C CA . LYS A 1 302 ? -15.502 -3.220 14.669 1.00 90.88 302 LYS A CA 1
ATOM 2283 C C . LYS A 1 302 ? -14.655 -1.946 14.644 1.00 90.88 302 LYS A C 1
ATOM 2285 O O . LYS A 1 302 ? -13.559 -1.969 14.085 1.00 90.88 302 LYS A O 1
ATOM 2290 N N . ALA A 1 303 ? -15.145 -0.874 15.255 1.00 90.69 303 ALA A N 1
ATOM 2291 C CA . ALA A 1 303 ? -14.452 0.400 15.359 1.00 90.69 303 ALA A CA 1
ATOM 2292 C C . ALA A 1 303 ? -13.132 0.262 16.141 1.00 90.69 303 ALA A C 1
ATOM 2294 O O . ALA A 1 303 ? -12.070 0.623 15.636 1.00 90.69 303 ALA A O 1
ATOM 2295 N N . LEU A 1 304 ? -13.167 -0.380 17.312 1.00 89.00 304 LEU A N 1
ATOM 2296 C CA . LEU A 1 304 ? -11.983 -0.642 18.138 1.00 89.00 304 L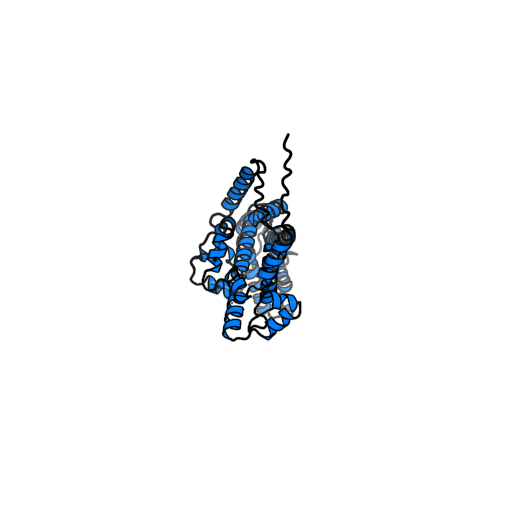EU A CA 1
ATOM 2297 C C . LEU A 1 304 ? -10.935 -1.491 17.410 1.00 89.00 304 LEU A C 1
ATOM 2299 O O . LEU A 1 304 ? -9.743 -1.213 17.511 1.00 89.00 304 LEU A O 1
ATOM 2303 N N . ARG A 1 305 ? -11.353 -2.496 16.629 1.00 87.94 305 ARG A N 1
ATOM 2304 C CA . ARG A 1 305 ? -10.421 -3.295 15.813 1.00 87.94 305 ARG A CA 1
ATOM 2305 C C . ARG A 1 305 ? -9.701 -2.455 14.760 1.00 87.94 305 ARG A C 1
ATOM 2307 O O . ARG A 1 305 ? -8.499 -2.627 14.581 1.00 87.94 305 ARG A O 1
ATOM 2314 N N . LYS A 1 306 ? -10.417 -1.558 14.072 1.00 87.75 306 LYS A N 1
ATOM 2315 C CA . LYS A 1 306 ? -9.814 -0.645 13.088 1.00 87.75 306 LYS A CA 1
ATOM 2316 C C . LYS A 1 306 ? -8.839 0.326 13.753 1.00 87.75 306 LYS A C 1
ATOM 2318 O O . LYS A 1 306 ? -7.724 0.481 13.266 1.00 87.75 306 LYS A O 1
ATOM 2323 N N . LEU A 1 307 ? -9.237 0.924 14.877 1.00 86.62 307 LEU A N 1
ATOM 2324 C CA . LEU A 1 307 ? -8.374 1.821 15.648 1.00 86.62 307 LEU A CA 1
ATOM 2325 C C . LEU A 1 307 ? -7.115 1.111 16.137 1.00 86.62 307 LEU A C 1
ATOM 2327 O O . LEU A 1 307 ? -6.025 1.640 15.955 1.00 86.62 307 LEU A O 1
ATOM 2331 N N . SER A 1 308 ? -7.242 -0.100 16.687 1.00 84.06 308 SER A N 1
ATOM 2332 C CA . SER A 1 308 ? -6.088 -0.896 17.117 1.00 84.06 308 SER A CA 1
ATOM 2333 C C . SER A 1 308 ? -5.112 -1.113 15.965 1.00 84.06 308 SER A C 1
ATOM 2335 O O . SER A 1 308 ? -3.934 -0.830 16.116 1.00 84.06 308 SER A O 1
ATOM 2337 N N . ALA A 1 309 ? -5.602 -1.526 14.793 1.00 82.00 309 ALA A N 1
ATOM 2338 C CA . ALA A 1 309 ? -4.747 -1.747 13.629 1.00 82.00 309 ALA A CA 1
ATOM 2339 C C . ALA A 1 309 ? -4.066 -0.460 13.127 1.00 82.00 309 ALA A C 1
ATOM 2341 O O . ALA A 1 309 ? -2.946 -0.512 12.624 1.00 82.00 309 ALA A O 1
ATOM 2342 N N . LYS A 1 310 ? -4.727 0.698 13.252 1.00 82.00 310 LYS A N 1
ATOM 2343 C CA . LYS A 1 310 ? -4.167 2.001 12.859 1.00 82.00 310 LYS A CA 1
ATOM 2344 C C . LYS A 1 310 ? -3.125 2.511 13.858 1.00 82.00 310 LYS A C 1
ATOM 2346 O O . LYS A 1 310 ? -2.152 3.147 13.464 1.00 82.00 310 LYS A O 1
ATOM 2351 N N . LEU A 1 311 ? -3.337 2.226 15.140 1.00 80.31 311 LEU A N 1
ATOM 2352 C CA . LEU A 1 311 ? -2.458 2.612 16.241 1.00 80.31 311 LEU A CA 1
ATOM 2353 C C . LEU A 1 311 ? -1.320 1.602 16.471 1.00 80.31 311 LEU A C 1
ATOM 2355 O O . LEU A 1 311 ? -0.371 1.910 17.198 1.00 80.31 311 LEU A O 1
ATOM 2359 N N . ASP A 1 312 ? -1.367 0.428 15.839 1.00 73.19 312 ASP A N 1
ATOM 2360 C CA . ASP A 1 312 ? -0.301 -0.571 15.888 1.00 73.19 312 ASP A CA 1
ATOM 2361 C C . ASP A 1 312 ? 1.008 0.010 15.323 1.00 73.19 312 ASP A C 1
ATOM 2363 O O . ASP A 1 312 ? 1.127 0.358 14.149 1.00 73.19 312 ASP A O 1
ATOM 2367 N N . GLY A 1 313 ? 2.022 0.120 16.187 1.00 68.44 313 GLY A N 1
ATOM 2368 C CA . GLY A 1 313 ? 3.323 0.712 15.853 1.00 68.44 313 GLY A CA 1
ATOM 2369 C C . GLY A 1 313 ? 3.468 2.203 16.185 1.00 68.44 313 GLY A C 1
ATOM 2370 O O . GLY A 1 313 ? 4.523 2.774 15.910 1.00 68.44 313 GLY A O 1
ATOM 2371 N N . THR A 1 314 ? 2.456 2.823 16.794 1.00 75.81 314 THR A N 1
ATOM 2372 C CA . THR A 1 314 ? 2.546 4.169 17.390 1.00 75.81 314 THR A CA 1
ATOM 2373 C C . THR A 1 314 ? 3.061 4.090 18.838 1.00 75.81 314 THR A C 1
ATOM 2375 O O . THR A 1 314 ? 2.916 3.045 19.484 1.00 75.81 314 THR A O 1
ATOM 2378 N N . PRO A 1 315 ? 3.628 5.171 19.412 1.00 73.94 315 PRO A N 1
ATOM 2379 C CA . PRO A 1 315 ? 4.039 5.208 20.817 1.00 73.94 315 PRO A CA 1
ATOM 2380 C C . PRO A 1 315 ? 2.848 5.315 21.793 1.00 73.94 315 PRO A C 1
ATOM 2382 O O . PRO A 1 315 ? 2.994 5.866 22.879 1.00 73.94 315 PRO A O 1
ATOM 2385 N N . LEU A 1 316 ? 1.677 4.754 21.457 1.00 80.44 316 LEU A N 1
ATOM 2386 C CA . LEU A 1 316 ? 0.465 4.813 22.282 1.00 80.44 316 LEU A CA 1
ATOM 2387 C C . LEU A 1 316 ? 0.715 4.342 23.719 1.00 80.44 316 LEU A C 1
ATOM 2389 O O . LEU A 1 316 ? 0.263 4.980 24.659 1.00 80.44 316 LEU A O 1
ATOM 2393 N N . ARG A 1 317 ? 1.473 3.254 23.913 1.00 77.12 317 ARG A N 1
ATOM 2394 C CA . ARG A 1 317 ? 1.815 2.762 25.261 1.00 77.12 317 ARG A CA 1
ATOM 2395 C C . ARG A 1 317 ? 2.649 3.759 26.062 1.00 77.12 317 ARG A C 1
ATOM 2397 O O . ARG A 1 317 ? 2.447 3.866 27.263 1.00 77.12 317 ARG A O 1
ATOM 2404 N N . ALA A 1 318 ? 3.575 4.456 25.406 1.00 78.50 318 ALA A N 1
ATOM 2405 C CA . ALA A 1 318 ? 4.401 5.463 26.061 1.00 78.50 318 ALA A CA 1
ATOM 2406 C C . ALA A 1 318 ? 3.552 6.684 26.441 1.00 78.50 318 ALA A C 1
ATOM 2408 O O . ALA A 1 318 ? 3.596 7.112 27.587 1.00 78.50 318 ALA A O 1
ATOM 2409 N N . LEU A 1 319 ? 2.700 7.157 25.523 1.00 79.56 319 LEU A N 1
ATOM 2410 C CA . LEU A 1 319 ? 1.769 8.259 25.785 1.00 79.56 319 LEU A CA 1
ATOM 2411 C C . LEU A 1 319 ? 0.777 7.924 26.903 1.00 79.56 319 LEU A C 1
ATOM 2413 O O . LEU A 1 319 ? 0.525 8.756 27.768 1.00 79.56 319 LEU A O 1
ATOM 2417 N N . LEU A 1 320 ? 0.244 6.699 26.925 1.00 79.19 320 LEU A N 1
ATOM 2418 C CA . LEU A 1 320 ? -0.631 6.232 28.000 1.00 79.19 320 LEU A CA 1
ATOM 2419 C C . LEU A 1 320 ? 0.101 6.157 29.340 1.00 79.19 320 LEU A C 1
ATOM 2421 O O . LEU A 1 320 ? -0.495 6.511 30.347 1.00 79.19 320 LEU A O 1
ATOM 2425 N N . ALA A 1 321 ? 1.369 5.734 29.368 1.00 77.56 321 ALA A N 1
ATOM 2426 C CA . ALA A 1 321 ? 2.156 5.720 30.598 1.00 77.56 321 ALA A CA 1
ATOM 2427 C C . ALA A 1 321 ? 2.324 7.142 31.158 1.00 77.56 321 ALA A C 1
ATOM 2429 O O . ALA A 1 321 ? 1.976 7.381 32.312 1.00 77.56 321 ALA A O 1
ATOM 2430 N N . THR A 1 322 ? 2.733 8.097 30.318 1.00 77.62 322 THR A N 1
ATOM 2431 C CA . THR A 1 322 ? 2.878 9.510 30.705 1.00 77.62 322 THR A CA 1
ATOM 2432 C C . THR A 1 322 ? 1.550 10.138 31.139 1.00 77.62 322 THR A C 1
ATOM 2434 O O . THR A 1 322 ? 1.493 10.831 32.151 1.00 77.62 322 THR A O 1
ATOM 2437 N N . ALA A 1 323 ? 0.460 9.866 30.418 1.00 70.69 323 ALA A N 1
ATOM 2438 C CA . ALA A 1 323 ? -0.866 10.370 30.771 1.00 70.69 323 ALA A CA 1
ATOM 2439 C C . ALA A 1 323 ? -1.419 9.723 32.055 1.00 70.69 323 ALA A C 1
ATOM 2441 O O . ALA A 1 323 ? -2.124 10.375 32.824 1.00 70.69 323 ALA A O 1
ATOM 2442 N N . SER A 1 324 ? -1.098 8.450 32.309 1.00 64.88 324 SER A N 1
ATOM 2443 C CA . SER A 1 324 ? -1.594 7.709 33.473 1.00 64.88 324 SER A CA 1
ATOM 2444 C C . SER A 1 324 ? -1.025 8.209 34.799 1.00 64.88 324 SER A C 1
ATOM 2446 O O . SER A 1 324 ? -1.751 8.185 35.790 1.00 64.88 324 SER A O 1
ATOM 2448 N N . GLU A 1 325 ? 0.214 8.714 34.816 1.00 57.56 325 GLU A N 1
ATOM 2449 C CA . GLU A 1 325 ? 0.818 9.297 36.025 1.00 57.56 325 GLU A CA 1
ATOM 2450 C C . GLU A 1 325 ? -0.008 10.477 36.555 1.00 57.56 325 GLU A C 1
ATOM 2452 O O . GLU A 1 325 ? -0.198 10.593 37.757 1.00 57.56 325 GLU A O 1
ATOM 2457 N N . HIS A 1 326 ? -0.596 11.285 35.667 1.00 54.78 326 HIS A N 1
ATOM 2458 C CA . HIS A 1 326 ? -1.451 12.413 36.053 1.00 54.78 326 HIS A CA 1
ATOM 2459 C C . HIS A 1 326 ? -2.927 12.012 36.232 1.00 54.78 326 HIS A C 1
ATOM 2461 O O . HIS A 1 326 ? -3.645 12.588 37.046 1.00 54.78 326 HIS A O 1
ATOM 2467 N N . PHE A 1 327 ? -3.407 11.012 35.484 1.00 51.06 327 PHE A N 1
ATOM 2468 C CA . PHE A 1 327 ? -4.825 10.638 35.466 1.00 51.06 327 PHE A CA 1
ATOM 2469 C C . PHE A 1 327 ? -5.283 9.895 36.731 1.00 51.06 327 PHE A C 1
ATOM 2471 O O . PHE A 1 327 ? -6.402 10.114 37.199 1.00 51.06 327 PHE A O 1
ATOM 2478 N N . TRP A 1 328 ? -4.440 9.020 37.292 1.00 49.50 328 TRP A N 1
ATOM 2479 C CA . TRP A 1 328 ? -4.806 8.224 38.473 1.00 49.50 328 TRP A CA 1
ATOM 2480 C C . TRP A 1 328 ? -4.618 8.967 39.805 1.00 49.50 328 TRP A C 1
ATOM 2482 O O . TRP A 1 328 ? -5.160 8.520 40.815 1.00 49.50 328 TRP A O 1
ATOM 2492 N N . GLU A 1 329 ? -3.898 10.094 39.821 1.00 47.06 329 GLU A N 1
ATOM 2493 C CA . GLU A 1 329 ? -3.677 10.900 41.031 1.00 47.06 329 GLU A CA 1
ATOM 2494 C C . GLU A 1 329 ? -4.819 11.893 41.312 1.00 47.06 329 GLU A C 1
ATOM 2496 O O . GLU A 1 329 ? -5.176 12.103 42.471 1.00 47.06 329 GLU A O 1
ATOM 2501 N N . GLU A 1 330 ? -5.448 12.467 40.280 1.00 46.09 330 GLU A N 1
ATOM 2502 C CA . GLU A 1 330 ? -6.451 13.534 40.459 1.00 46.09 330 GLU A CA 1
ATOM 2503 C C . GLU A 1 330 ? -7.905 13.046 40.521 1.00 46.09 330 GLU A C 1
ATOM 2505 O O . GLU A 1 330 ? -8.805 13.795 40.913 1.00 46.09 330 GLU A O 1
ATOM 2510 N N . ARG A 1 331 ? -8.178 11.795 40.137 1.00 41.66 331 ARG A N 1
ATOM 2511 C CA . ARG A 1 331 ? -9.549 11.338 39.904 1.00 41.66 331 ARG A CA 1
ATOM 2512 C C . ARG A 1 331 ? -9.821 9.990 40.566 1.00 41.66 331 ARG A C 1
ATOM 2514 O O . ARG A 1 331 ? -9.588 8.923 40.009 1.00 41.66 331 ARG A O 1
ATOM 2521 N N . ALA A 1 332 ? -10.434 10.049 41.747 1.00 41.62 332 ALA A N 1
ATOM 2522 C CA . ALA A 1 332 ? -11.257 8.964 42.275 1.00 41.62 332 ALA A CA 1
ATOM 2523 C C . ALA A 1 332 ? -12.497 8.789 41.370 1.00 41.62 332 ALA A C 1
ATOM 2525 O O . ALA A 1 332 ? -13.594 9.227 41.710 1.00 41.62 332 ALA A O 1
ATOM 2526 N N . VAL A 1 333 ? -12.323 8.231 40.168 1.00 46.44 333 VAL A N 1
ATOM 2527 C CA . VAL A 1 333 ? -13.445 7.943 39.263 1.00 46.44 333 VAL A CA 1
ATOM 2528 C C . VAL A 1 333 ? -14.136 6.670 39.752 1.00 46.44 333 VAL A C 1
ATOM 2530 O O . VAL A 1 333 ? -13.452 5.667 39.982 1.00 46.44 333 VAL A O 1
ATOM 2533 N N . PRO A 1 334 ? -15.472 6.656 39.907 1.00 41.53 334 PRO A N 1
ATOM 2534 C CA . PRO A 1 334 ? -16.193 5.415 40.115 1.00 41.53 334 PRO A CA 1
ATOM 2535 C C . PRO A 1 334 ? -15.948 4.521 38.897 1.00 41.53 334 PRO A C 1
ATOM 2537 O O . PRO A 1 334 ? -16.211 4.902 37.761 1.00 41.53 334 PRO A O 1
ATOM 2540 N N . PHE A 1 335 ? -15.353 3.369 39.187 1.00 41.50 335 PHE A N 1
ATOM 2541 C CA . PHE A 1 335 ? -15.178 2.182 38.360 1.00 41.50 335 PHE A CA 1
ATOM 2542 C C . PHE A 1 335 ? -16.032 2.188 37.077 1.00 41.50 335 PHE A C 1
ATOM 2544 O O . PHE A 1 335 ? -17.260 2.245 37.163 1.00 41.50 335 PHE A O 1
ATOM 2551 N N . LEU A 1 336 ? -15.383 2.072 35.906 1.00 47.53 336 LEU A N 1
ATOM 2552 C CA . LEU A 1 336 ? -16.028 1.614 34.667 1.00 47.53 336 LEU A CA 1
ATOM 2553 C C . LEU A 1 336 ? -17.042 0.522 35.040 1.00 47.53 336 LEU A C 1
ATOM 2555 O O . LEU A 1 336 ? -16.611 -0.458 35.659 1.00 47.53 336 LEU A O 1
ATOM 2559 N N . PRO A 1 337 ? -18.349 0.651 34.729 1.00 36.53 337 PRO A N 1
ATOM 2560 C CA . PRO A 1 337 ? -19.274 -0.438 34.993 1.00 36.53 337 PRO A CA 1
ATOM 2561 C C . PRO A 1 337 ? -18.689 -1.667 34.308 1.00 36.53 337 PRO A C 1
ATOM 2563 O O . PRO A 1 337 ? -18.296 -1.602 33.139 1.00 36.53 337 PRO A O 1
ATOM 2566 N N . ALA A 1 338 ? -18.501 -2.721 35.109 1.00 40.41 338 ALA A N 1
ATOM 2567 C CA . ALA A 1 338 ? -17.853 -3.955 34.704 1.00 40.41 338 ALA A CA 1
ATOM 2568 C C . ALA A 1 338 ? -18.321 -4.318 33.297 1.00 40.41 338 ALA A C 1
ATOM 2570 O O . ALA A 1 338 ? -19.515 -4.243 33.019 1.00 40.41 338 ALA A O 1
ATOM 2571 N N . HIS A 1 339 ? -17.381 -4.662 32.414 1.00 42.94 339 HIS A N 1
ATOM 2572 C CA . HIS A 1 339 ? -17.703 -5.243 31.119 1.00 42.94 339 HIS A CA 1
ATOM 2573 C C . HIS A 1 339 ? -18.784 -6.306 31.333 1.00 42.94 339 HIS A C 1
ATOM 2575 O O . HIS A 1 339 ? -18.481 -7.379 31.861 1.00 42.94 339 HIS A O 1
ATOM 2581 N N . ASP A 1 340 ? -20.026 -5.974 30.967 1.00 37.91 340 ASP A N 1
ATOM 2582 C CA . ASP A 1 340 ? -21.162 -6.883 31.012 1.00 37.91 340 ASP A CA 1
ATOM 2583 C C . ASP A 1 340 ? -20.812 -8.055 30.107 1.00 37.91 340 ASP A C 1
ATOM 2585 O O . ASP A 1 340 ? -20.908 -8.002 28.879 1.00 37.91 340 ASP A O 1
ATOM 2589 N N . SER A 1 341 ? -20.285 -9.081 30.755 1.00 39.66 341 SER A N 1
ATOM 2590 C CA . SER A 1 341 ? -19.829 -10.313 30.159 1.00 39.66 341 SER A CA 1
ATOM 2591 C C . SER A 1 341 ? -21.049 -11.197 30.031 1.00 39.66 341 SER A C 1
ATOM 2593 O O . SER A 1 341 ? -21.436 -11.781 31.033 1.00 39.66 341 SER A O 1
ATOM 2595 N N . TYR A 1 342 ? -21.638 -11.280 28.838 1.00 34.62 342 TYR A N 1
ATOM 2596 C CA . TYR A 1 342 ? -22.445 -12.423 28.398 1.00 34.62 342 TYR A CA 1
ATOM 2597 C C . TYR A 1 342 ? -22.358 -12.588 26.882 1.00 34.62 342 TYR A C 1
ATOM 2599 O O . TYR A 1 342 ? -22.533 -11.580 26.156 1.00 34.62 342 TYR A O 1
#

Radius of gyration: 32.71 Å; Cα contacts (8 Å, |Δi|>4): 240; chains: 1; bounding box: 90×44×109 Å

Secondary structure (DSSP, 8-state):
------------TTHHHHHHHHHHHHSBHHHHHHHS---HHHHHHHHHHHHTT--S-SBHHHHHHTTHHHHHHHHHHSTT--HHHHHHHHHHHHHHHHHTS------------SSSHHHHHHHHHHHHHHHTT-BHHHHHTT----HHHHHHHTT-GGGGSBTHHHHHSHHHHHHHHHHSTT--HHHHHHHHHHHHHHHHHHHHHH---HHHHHHHHHHHHT--TTHHHHHHHHHHHHHHTSPPTT--HHHHHHHHGGGS-HHHHHHHHHHHTTTTSPPPPHHHHHHHTTS-HHHHHHHHHHHHHHHHHHHTTSTHHHHHHHHHHHHHHH------------

Foldseek 3Di:
DDDDDDDDDDDDPPVLLVVLLVVQQADFLLVLPVVDDDDPQLNVQVVVCVVVVQQPDGTLNRLVVCPPVSLVSSVVRTDSCDPVSSVRSVVSSVVSSVVSVDDDDDPPPPPDDPDPPVVLVVLVVVLVVLQPPAALLNLPVPDDDDPLLVVLPVPDPRRGHGLCCVQPVPVNVVVVQCVGPSRHPVSSVRSVVSSLLVSLLSVLVVDPDLVVSLVSSCSSVVDDPPCSVVVSVSSVVSNLLDADPPDALLSRCVSQLVQADPLLSVLCCQQCVSDNRHHDDLVVVCVVVVHDSVVSVVSPVVSVVSSCVSCVPPCNVVSCVVVVVVVVPPDPDPDDPPPPDD

Solvent-accessible surface area (backbone atoms only — not comparable to full-atom values): 20302 Å² total; per-residue (Å²): 139,86,84,84,80,80,87,77,85,85,77,70,81,66,57,61,59,53,50,45,51,52,54,57,28,66,36,41,48,65,59,58,50,71,78,44,99,65,57,70,65,49,48,54,41,47,58,48,22,58,76,69,70,46,56,84,54,62,29,44,37,55,39,58,79,42,44,84,56,34,58,54,46,43,46,72,55,31,82,91,44,43,75,67,46,47,52,50,52,52,52,49,54,53,49,53,57,50,58,65,72,49,83,93,82,79,89,73,78,78,87,68,78,95,76,63,63,66,62,52,50,52,52,47,53,56,54,49,59,74,49,61,92,41,25,44,48,64,35,49,63,97,54,93,71,52,74,56,45,52,56,34,47,63,91,42,77,63,47,72,39,50,52,58,50,72,60,73,40,54,70,60,50,53,51,56,50,53,70,39,76,75,33,44,75,69,40,49,55,51,49,51,52,35,45,52,53,38,50,49,57,56,45,57,77,74,49,90,51,70,65,60,50,46,50,52,49,35,62,65,68,67,50,56,92,74,51,47,60,59,48,46,53,55,48,51,55,53,53,70,73,43,82,67,92,86,47,50,71,66,52,49,47,61,68,47,47,78,81,43,53,74,70,38,44,50,54,50,35,40,45,68,14,74,83,82,64,56,64,47,52,60,61,60,52,12,62,75,69,75,46,53,49,67,57,50,52,52,42,49,57,52,39,53,52,52,46,50,65,70,48,61,91,53,68,56,70,59,47,48,52,63,51,44,67,60,52,68,74,78,47,94,66,82,69,76,77,70,81,84,82,126

Mean predicted aligned error: 18.7 Å

pLDDT: mean 74.22, std 15.99, range [28.2, 93.12]

Nearest PDB structures (foldseek):
  6kqn-assembly1_F  TM=2.263E-01  e=2.741E-03  Thermus thermophilus HB8
  6cuu-assembly1_F  TM=2.267E-01  e=7.712E-03  Thermus thermophilus HB27
  6lts-assembly1_F  TM=2.239E-01  e=8.826E-03  Thermus thermophilus HB8
  5e18-assembly1_F  TM=2.230E-01  e=1.733E-02  Thermus thermophilus HB8
  5tjg-assembly1_F  TM=2.179E-01  e=2.074E-02  Thermus aquaticus

Sequence (342 aa):
MEQRAAEIEYVDAADSDAEAVAAARAMPIEQLVAQNDVSVRLRNTIERGVLEGAMPCITVGDYIDAGPSARAKFMTALWAFGKGTATELEALISAFLAGASLEPQNCRQVSGTVQSDDSNSIRLDMLLGKLAGLTYADAMRGQVISVRLSNALKGTALVNNPLTELLTGGAATRGELLSKQNFGRKSLVELEALVQAQIVRTLVKTCSDPAILLDDCAFLFGTPEPRRRELANRILEVVAACPPRDADLAGLLDWAMPELNDREVSVLRRRYGFDDGDVETLEEISATYAVTRERIRQIEAKALRKLSAKLDGTPLRALLATASEHFWEERAVPFLPAHDSY